Protein AF-A0A662EXN0-F1 (afdb_monomer_lite)

Radius of gyration: 23.27 Å; chains: 1; bounding box: 49×31×94 Å

Sequence (225 aa):
QGTVEVNYQILGDGMPKPLERHDLFLSTQDVAIYPPWQLANIVDFLNYNDFQDPQITRIAASMQVTKALKAIHINHLELDSDSYSPGDTIHYTVELQTYQGETKTVNGEIEIPDDLDAYSVDYITVRAYGGPRELESGENPREFRSLEELIDAVEDLPSYDTLTVELFAPDPYSPYLDALQGIDKVRQNFTGYFLYDSREVQAYLYPAEERSEEEETTEVPGKGK

Structure (mmCIF, N/CA/C/O backbone):
data_AF-A0A662EXN0-F1
#
_entry.id   AF-A0A662EXN0-F1
#
loop_
_atom_site.group_PDB
_atom_site.id
_atom_site.type_symbol
_atom_site.label_atom_id
_atom_site.label_alt_id
_atom_site.label_comp_id
_atom_site.label_asym_id
_atom_site.label_entity_id
_atom_site.label_seq_id
_atom_site.pdbx_PDB_ins_code
_atom_site.Cartn_x
_atom_site.Cartn_y
_atom_site.Cartn_z
_atom_site.occupancy
_atom_site.B_iso_or_equiv
_atom_site.auth_seq_id
_atom_site.auth_comp_id
_atom_site.auth_asym_id
_atom_site.auth_atom_id
_atom_site.pdbx_PDB_model_num
ATOM 1 N N . GLN A 1 1 ? -20.369 -13.873 6.533 1.00 88.19 1 GLN A N 1
ATOM 2 C CA . GLN A 1 1 ? -19.753 -13.500 5.248 1.00 88.19 1 GLN A CA 1
ATOM 3 C C . GLN A 1 1 ? -20.137 -12.071 4.916 1.00 88.19 1 GLN A C 1
ATOM 5 O O . GLN A 1 1 ? -21.210 -11.643 5.345 1.00 88.19 1 GLN A O 1
ATOM 10 N N . GLY A 1 2 ? -19.320 -11.373 4.138 1.00 93.50 2 GLY A N 1
ATOM 11 C CA . GLY A 1 2 ? -19.620 -10.028 3.661 1.00 93.50 2 GLY A CA 1
ATOM 12 C C . GLY A 1 2 ? -18.391 -9.133 3.609 1.00 93.50 2 GLY A C 1
ATOM 13 O O . GLY A 1 2 ? -17.265 -9.609 3.762 1.00 93.50 2 GLY A O 1
ATOM 14 N N . THR A 1 3 ? -18.651 -7.842 3.440 1.00 95.19 3 THR A N 1
ATOM 15 C CA . THR A 1 3 ? -17.657 -6.768 3.466 1.00 95.19 3 THR A CA 1
ATOM 16 C C . THR A 1 3 ? -17.929 -5.855 4.662 1.00 95.19 3 THR A C 1
ATOM 18 O O . THR A 1 3 ? -19.096 -5.554 4.954 1.00 95.19 3 THR A O 1
ATOM 21 N N . VAL A 1 4 ? -16.872 -5.412 5.345 1.00 96.00 4 VAL A N 1
ATOM 22 C CA . VAL A 1 4 ? -16.946 -4.406 6.414 1.00 96.00 4 VAL A CA 1
ATOM 23 C C . VAL A 1 4 ? -16.042 -3.247 6.077 1.00 96.00 4 VAL A C 1
ATOM 25 O O . VAL A 1 4 ? -14.857 -3.444 5.849 1.00 96.00 4 VAL A O 1
ATOM 28 N N . GLU A 1 5 ? -16.618 -2.058 6.097 1.00 95.75 5 GLU A N 1
ATOM 29 C CA . GLU A 1 5 ? -15.892 -0.797 6.063 1.00 95.75 5 GLU A CA 1
ATOM 30 C C . GLU A 1 5 ? -15.838 -0.244 7.484 1.00 95.75 5 GLU A C 1
ATOM 32 O O . GLU A 1 5 ? -16.846 -0.269 8.200 1.00 95.75 5 GLU A O 1
ATOM 37 N N . VAL A 1 6 ? -14.674 0.220 7.919 1.00 96.75 6 VAL A N 1
ATOM 38 C CA . VAL A 1 6 ? -14.483 0.747 9.266 1.00 96.75 6 VAL A CA 1
ATOM 39 C C . VAL A 1 6 ? -13.630 2.001 9.252 1.00 96.75 6 VAL A C 1
ATOM 41 O O . VAL A 1 6 ? -12.670 2.115 8.502 1.00 96.75 6 VAL A O 1
ATOM 44 N N . ASN A 1 7 ? -13.992 2.943 10.114 1.00 97.62 7 ASN A N 1
ATOM 45 C CA . ASN A 1 7 ? -13.179 4.108 10.425 1.00 97.62 7 ASN A CA 1
ATOM 46 C C . ASN A 1 7 ? -12.878 4.091 11.924 1.00 97.62 7 ASN A C 1
ATOM 48 O O . ASN A 1 7 ? -13.811 4.058 12.737 1.00 97.62 7 ASN A O 1
ATOM 52 N N . TYR A 1 8 ? -11.599 4.107 12.279 1.00 98.19 8 TYR A N 1
ATOM 53 C CA . TYR A 1 8 ? -11.105 4.207 13.645 1.00 98.19 8 TYR A CA 1
ATOM 54 C C . TYR A 1 8 ? -10.639 5.625 13.939 1.00 98.19 8 TYR A C 1
ATOM 56 O O . TYR A 1 8 ? -10.051 6.284 13.086 1.00 98.19 8 TYR A O 1
ATOM 64 N N . GLN A 1 9 ? -10.855 6.054 15.177 1.00 98.50 9 GLN A N 1
ATOM 65 C CA . GLN A 1 9 ? -10.238 7.242 15.743 1.00 98.50 9 GLN A CA 1
ATOM 66 C C . GLN A 1 9 ? -9.784 6.929 17.169 1.00 98.50 9 GLN A C 1
ATOM 68 O O . GLN A 1 9 ? -10.595 6.516 18.007 1.00 98.50 9 GLN A O 1
ATOM 73 N N . ILE A 1 10 ? -8.502 7.141 17.450 1.00 98.62 10 ILE A N 1
ATOM 74 C CA . ILE A 1 10 ? -7.905 6.982 18.778 1.00 98.62 10 ILE A CA 1
ATOM 75 C C . ILE A 1 10 ? -7.348 8.335 19.216 1.00 98.62 10 ILE A C 1
ATOM 77 O O . ILE A 1 10 ? -6.603 8.988 18.489 1.00 98.62 10 ILE A O 1
ATOM 81 N N . LEU A 1 11 ? -7.745 8.757 20.411 1.00 98.50 11 LEU A N 1
ATOM 82 C CA . LEU A 1 11 ? -7.351 10.007 21.044 1.00 98.50 11 LEU A CA 1
ATOM 83 C C . LEU A 1 11 ? -6.662 9.687 22.367 1.00 98.50 11 LEU A C 1
ATOM 85 O O . LEU A 1 11 ? -7.136 8.835 23.126 1.00 98.50 11 LEU A O 1
ATOM 89 N N . GLY A 1 12 ? -5.599 10.417 22.671 1.00 98.25 12 GLY A N 1
ATOM 90 C CA . GLY A 1 12 ? -4.897 10.334 23.941 1.00 98.25 12 GLY A CA 1
ATOM 91 C C . GLY A 1 12 ? -4.223 11.654 24.276 1.00 98.25 12 GLY A C 1
ATOM 92 O O . GLY A 1 12 ? -3.770 12.361 23.378 1.00 98.25 12 GLY A O 1
ATOM 93 N N . ASP A 1 13 ? -4.180 11.994 25.561 1.00 98.00 13 ASP A N 1
ATOM 94 C CA . ASP A 1 13 ? -3.624 13.273 26.028 1.00 98.00 13 ASP A CA 1
ATOM 95 C C . ASP A 1 13 ? -2.092 13.326 25.863 1.00 98.00 13 ASP A C 1
ATOM 97 O O . ASP A 1 13 ? -1.512 14.408 25.783 1.00 98.00 13 ASP A O 1
ATOM 101 N N . GLY A 1 14 ? -1.446 12.157 25.777 1.00 97.25 14 GLY A N 1
ATOM 102 C CA . GLY A 1 14 ? -0.021 11.989 25.496 1.00 97.25 14 GLY A CA 1
ATOM 103 C C . GLY A 1 14 ? 0.290 11.733 24.018 1.00 97.25 14 GLY A C 1
ATOM 104 O O . GLY A 1 14 ? 1.449 11.525 23.663 1.00 97.25 14 GLY A O 1
ATOM 105 N N . MET A 1 15 ? -0.717 11.733 23.136 1.00 97.94 15 MET A N 1
ATOM 106 C CA . MET A 1 15 ? -0.510 11.578 21.695 1.00 97.94 15 MET A CA 1
ATOM 107 C C . MET A 1 15 ? -0.252 12.943 21.034 1.00 97.94 15 MET A C 1
ATOM 109 O O . MET A 1 15 ? -0.929 13.921 21.353 1.00 97.94 15 MET A O 1
ATOM 113 N N . PRO A 1 16 ? 0.685 13.029 20.073 1.00 97.62 16 PRO A N 1
ATOM 114 C CA . PRO A 1 16 ? 0.987 14.281 19.372 1.00 97.62 16 PRO A CA 1
ATOM 115 C C . PRO A 1 16 ? -0.155 14.711 18.437 1.00 97.62 16 PRO A C 1
ATOM 117 O O . PRO A 1 16 ? -0.345 15.898 18.180 1.00 97.62 16 PRO A O 1
ATOM 120 N N . LYS A 1 17 ? -0.937 13.739 17.960 1.00 98.19 17 LYS A N 1
ATOM 121 C CA . LYS A 1 17 ? -2.143 13.911 17.154 1.00 98.19 17 LYS A CA 1
ATOM 122 C C . LYS A 1 17 ? -3.084 12.712 17.349 1.00 98.19 17 LYS A C 1
ATOM 124 O O . LYS A 1 17 ? -2.630 11.675 17.838 1.00 98.19 17 LYS A O 1
ATOM 129 N N . PRO A 1 18 ? -4.375 12.822 16.984 1.00 97.88 18 PRO A N 1
ATOM 130 C CA . PRO A 1 18 ? -5.247 11.656 16.866 1.00 97.88 18 PRO A CA 1
ATOM 131 C C . PRO A 1 18 ? -4.667 10.638 15.879 1.00 97.88 18 PRO A C 1
ATOM 133 O O . PRO A 1 18 ? -4.050 11.048 14.900 1.00 97.88 18 PRO A O 1
ATOM 136 N N . LEU A 1 19 ? -4.906 9.346 16.119 1.00 98.50 19 LEU A N 1
ATOM 137 C CA . LEU A 1 19 ? -4.738 8.319 15.089 1.00 98.50 19 LEU A CA 1
ATOM 138 C C . LEU A 1 19 ? -6.079 8.108 14.392 1.00 98.50 19 LEU A C 1
ATOM 140 O O . LEU A 1 19 ? -7.059 7.747 15.052 1.00 98.50 19 LEU A O 1
ATOM 144 N N . GLU A 1 20 ? -6.119 8.291 13.079 1.00 98.19 20 GLU A N 1
ATOM 145 C CA . GLU A 1 20 ? -7.291 8.081 12.233 1.00 98.19 20 GLU A CA 1
ATOM 146 C C . GLU A 1 20 ? -6.989 7.073 11.129 1.00 98.19 20 GLU A C 1
ATOM 148 O O . GLU A 1 20 ? -6.078 7.254 10.330 1.00 98.19 20 GLU A O 1
ATOM 153 N N . ARG A 1 21 ? -7.771 5.993 11.061 1.00 96.75 21 ARG A N 1
ATOM 154 C CA . ARG A 1 21 ? -7.529 4.931 10.081 1.00 96.75 21 ARG A CA 1
ATOM 155 C C . ARG A 1 21 ? -8.818 4.419 9.466 1.00 96.75 21 ARG A C 1
ATOM 157 O O . ARG A 1 21 ? -9.772 4.106 10.177 1.00 96.75 21 ARG A O 1
ATOM 164 N N . HIS A 1 22 ? -8.813 4.310 8.145 1.00 96.38 22 HIS A N 1
ATOM 165 C CA . HIS A 1 22 ? -9.861 3.674 7.365 1.00 96.38 22 HIS A CA 1
ATOM 166 C C . HIS A 1 22 ? -9.429 2.265 6.970 1.00 96.38 22 HIS A C 1
ATOM 168 O O . HIS A 1 22 ? -8.301 2.089 6.515 1.00 96.38 22 HIS A O 1
ATOM 174 N N . ASP A 1 23 ? -10.324 1.285 7.100 1.00 96.75 23 ASP A N 1
ATOM 175 C CA . ASP A 1 23 ? -10.076 -0.046 6.568 1.00 96.75 23 ASP A CA 1
ATOM 176 C C . ASP A 1 23 ? -11.281 -0.745 5.951 1.00 96.75 23 ASP A C 1
ATOM 178 O O . ASP A 1 23 ? -12.431 -0.562 6.362 1.00 96.75 23 ASP A O 1
ATOM 182 N N . LEU A 1 24 ? -10.975 -1.635 5.006 1.00 95.69 24 LEU A N 1
ATOM 183 C CA . LEU A 1 24 ? -11.929 -2.531 4.378 1.00 95.69 24 LEU A CA 1
ATOM 184 C C . LEU A 1 24 ? -11.552 -4.003 4.593 1.00 95.69 24 LEU A C 1
ATOM 186 O O . LEU A 1 24 ? -10.424 -4.429 4.358 1.00 95.69 24 LEU A O 1
ATOM 190 N N . PHE A 1 25 ? -12.539 -4.807 4.980 1.00 95.50 25 PHE A N 1
ATOM 191 C CA . PHE A 1 25 ? -12.399 -6.239 5.231 1.00 95.50 25 PHE A CA 1
ATOM 192 C C . PHE A 1 25 ? -13.369 -7.054 4.387 1.00 95.50 25 PHE A C 1
ATOM 194 O O . PHE A 1 25 ? -14.514 -6.649 4.177 1.00 95.50 25 PHE A O 1
ATOM 201 N N . LEU A 1 26 ? -12.948 -8.255 3.993 1.00 94.38 26 LEU A N 1
ATOM 202 C CA . LEU A 1 26 ? -13.760 -9.234 3.277 1.00 94.38 26 LEU A CA 1
ATOM 203 C C . LEU A 1 26 ? -13.677 -10.594 3.975 1.00 94.38 26 LEU A C 1
ATOM 205 O O . LEU A 1 26 ? -12.608 -11.028 4.390 1.00 94.38 26 LEU A O 1
ATOM 209 N N . SER A 1 27 ? -14.804 -11.298 4.086 1.00 90.75 27 SER A N 1
ATOM 210 C CA . SER A 1 27 ? -14.817 -12.679 4.582 1.00 90.75 27 SER A CA 1
ATOM 211 C C . SER A 1 27 ? -15.907 -13.515 3.943 1.00 90.75 27 SER A C 1
ATOM 213 O O . SER A 1 27 ? -17.059 -13.084 3.826 1.00 90.75 27 SER A O 1
ATOM 215 N N . THR A 1 28 ? -15.587 -14.771 3.651 1.00 86.44 28 THR A N 1
ATOM 216 C CA . THR A 1 28 ? -16.564 -15.796 3.264 1.00 86.44 28 THR A CA 1
ATOM 217 C C . THR A 1 28 ? -17.194 -16.503 4.470 1.00 86.44 28 THR A C 1
ATOM 219 O O . THR A 1 28 ? -18.195 -17.191 4.302 1.00 86.44 28 THR A O 1
ATOM 222 N N . GLN A 1 29 ? -16.684 -16.296 5.692 1.00 85.50 29 GLN A N 1
ATOM 223 C CA . GLN A 1 29 ? -17.173 -16.950 6.916 1.00 85.50 29 GLN A CA 1
ATOM 224 C C . GLN A 1 29 ? -17.845 -15.951 7.857 1.00 85.50 29 GLN A C 1
ATOM 226 O O . GLN A 1 29 ? -19.067 -15.800 7.829 1.00 85.50 29 GLN A O 1
ATOM 231 N N . ASP A 1 30 ? -17.057 -15.202 8.622 1.00 86.31 30 ASP A N 1
ATOM 232 C CA . ASP A 1 30 ? -17.496 -14.073 9.434 1.00 86.31 30 ASP A CA 1
ATOM 233 C C . ASP A 1 30 ? -16.512 -12.918 9.249 1.00 86.31 30 ASP A C 1
ATOM 235 O O . ASP A 1 30 ? -15.304 -13.095 9.367 1.00 86.31 30 ASP A O 1
ATOM 239 N N . VAL A 1 31 ? -17.037 -11.755 8.873 1.00 88.56 31 VAL A N 1
ATOM 240 C CA . VAL A 1 31 ? -16.243 -10.549 8.610 1.00 88.56 31 VAL A CA 1
ATOM 241 C C . VAL A 1 31 ? -16.225 -9.623 9.829 1.00 88.56 31 VAL A C 1
ATOM 243 O O . VAL A 1 31 ? -15.329 -8.798 9.963 1.00 88.56 31 VAL A O 1
ATOM 246 N N . ALA A 1 32 ? -17.178 -9.780 10.756 1.00 87.12 32 ALA A N 1
ATOM 247 C CA . ALA A 1 32 ? -17.336 -8.890 11.904 1.00 87.12 32 ALA A CA 1
ATOM 248 C C . ALA A 1 32 ? -16.214 -9.038 12.946 1.00 87.12 32 ALA A C 1
ATOM 250 O O . ALA A 1 32 ? -16.059 -8.167 13.798 1.00 87.12 32 ALA A O 1
ATOM 251 N N . ILE A 1 33 ? -15.429 -10.119 12.874 1.00 87.81 33 ILE A N 1
ATOM 252 C CA . ILE A 1 33 ? -14.322 -10.390 13.799 1.00 87.81 33 ILE A CA 1
ATOM 253 C C . ILE A 1 33 ? -13.065 -9.564 13.502 1.00 87.81 33 ILE A C 1
ATOM 255 O O . ILE A 1 33 ? -12.288 -9.303 14.417 1.00 87.81 33 ILE A O 1
ATOM 259 N N . TYR A 1 34 ? -12.853 -9.155 12.246 1.00 92.75 34 TYR A N 1
ATOM 260 C CA . TYR A 1 34 ? -11.586 -8.545 11.839 1.00 92.75 34 TYR A CA 1
ATOM 261 C C . TYR A 1 34 ? -11.405 -7.112 12.346 1.00 92.75 34 TYR A C 1
ATOM 263 O O . TYR A 1 34 ? -10.342 -6.838 12.906 1.00 92.75 34 TYR A O 1
ATOM 271 N N . PRO A 1 35 ? -12.408 -6.212 12.249 1.00 95.31 35 PRO A N 1
ATOM 272 C CA . PRO A 1 35 ? -12.212 -4.838 12.697 1.00 95.31 35 PRO A CA 1
ATOM 273 C C . PRO A 1 35 ? -11.883 -4.707 14.198 1.00 95.31 35 PRO A C 1
ATOM 275 O O . PRO A 1 35 ? -10.915 -4.029 14.543 1.00 95.31 35 PRO A O 1
ATOM 278 N N . PRO A 1 36 ? -12.599 -5.379 15.130 1.00 94.94 36 PRO A N 1
ATOM 279 C CA . PRO A 1 36 ? -12.233 -5.329 16.546 1.00 94.94 36 PRO A CA 1
ATOM 280 C C . PRO A 1 36 ? -10.828 -5.872 16.832 1.00 94.94 36 PRO A C 1
ATOM 282 O O . PRO A 1 36 ? -10.150 -5.358 17.717 1.00 94.94 36 PRO A O 1
ATOM 285 N N . TRP A 1 37 ? -10.383 -6.893 16.090 1.00 95.31 37 TRP A N 1
ATOM 286 C CA . TRP A 1 37 ? -9.043 -7.454 16.258 1.00 95.31 37 TRP A CA 1
ATOM 287 C C . TRP A 1 37 ? -7.967 -6.473 15.788 1.00 95.31 37 TRP A C 1
ATOM 289 O O . TRP A 1 37 ? -7.030 -6.193 16.530 1.00 95.31 37 TRP A O 1
ATOM 299 N N . GLN A 1 38 ? -8.114 -5.881 14.603 1.00 95.88 38 GLN A N 1
ATOM 300 C CA . GLN A 1 38 ? -7.159 -4.876 14.139 1.00 95.88 38 GLN A CA 1
ATOM 301 C C . GLN A 1 38 ? -7.085 -3.684 15.102 1.00 95.88 38 GLN A C 1
ATOM 303 O O . GLN A 1 38 ? -5.987 -3.243 15.433 1.00 95.88 38 GLN A O 1
ATOM 308 N N . LEU A 1 39 ? -8.228 -3.208 15.607 1.00 96.94 39 LEU A N 1
ATOM 309 C CA . LEU A 1 39 ? -8.256 -2.145 16.609 1.00 96.94 39 LEU A CA 1
ATOM 310 C C . LEU A 1 39 ? -7.468 -2.522 17.871 1.00 96.94 39 LEU A C 1
ATOM 312 O O . LEU A 1 39 ? -6.701 -1.701 18.365 1.00 96.94 39 LEU A O 1
ATOM 316 N N . ALA A 1 40 ? -7.625 -3.752 18.373 1.00 96.50 40 ALA A N 1
ATOM 317 C CA . ALA A 1 40 ? -6.848 -4.239 19.512 1.00 96.50 40 ALA A CA 1
ATOM 318 C C . ALA A 1 40 ? -5.340 -4.232 19.212 1.00 96.50 40 ALA A C 1
ATOM 320 O O . ALA A 1 40 ? -4.573 -3.712 20.013 1.00 96.50 40 ALA A O 1
ATOM 321 N N . ASN A 1 41 ? -4.929 -4.696 18.027 1.00 96.12 41 ASN A N 1
ATOM 322 C CA . ASN A 1 41 ? -3.521 -4.683 17.620 1.00 96.12 41 ASN A CA 1
ATOM 323 C C . ASN A 1 41 ? -2.952 -3.256 17.538 1.00 96.12 41 ASN A C 1
ATOM 325 O O . ASN A 1 41 ? -1.829 -3.027 17.977 1.00 96.12 41 ASN A O 1
ATOM 329 N N . ILE A 1 42 ? -3.714 -2.292 17.004 1.00 96.69 42 ILE A N 1
ATOM 330 C CA . ILE A 1 42 ? -3.290 -0.883 16.939 1.00 96.69 42 ILE A CA 1
ATOM 331 C C . ILE A 1 42 ? -3.134 -0.314 18.353 1.00 96.69 42 ILE A C 1
ATOM 333 O O . ILE A 1 42 ? -2.129 0.323 18.651 1.00 96.69 42 ILE A O 1
ATOM 337 N N . VAL A 1 43 ? -4.103 -0.558 19.239 1.00 97.25 43 VAL A N 1
ATOM 338 C CA . VAL A 1 43 ? -4.052 -0.089 20.632 1.00 97.25 43 VAL A CA 1
ATOM 339 C C . VAL A 1 43 ? -2.872 -0.703 21.384 1.00 97.25 43 VAL A C 1
ATOM 341 O O . VAL A 1 43 ? -2.176 0.016 22.099 1.00 97.25 43 VAL A O 1
ATOM 344 N N . ASP A 1 44 ? -2.619 -1.999 21.210 1.00 96.56 44 ASP A N 1
ATOM 345 C CA . ASP A 1 44 ? -1.461 -2.668 21.802 1.00 96.56 44 ASP A CA 1
ATOM 346 C C . ASP A 1 44 ? -0.161 -2.051 21.275 1.00 96.56 44 ASP A C 1
ATOM 348 O O . ASP A 1 44 ? 0.697 -1.660 22.063 1.00 96.56 44 ASP A O 1
ATOM 352 N N . PHE A 1 45 ? -0.039 -1.864 19.960 1.00 94.12 45 PHE A N 1
ATOM 353 C CA . PHE A 1 45 ? 1.141 -1.253 19.347 1.00 94.12 45 PHE A CA 1
ATOM 354 C C . PHE A 1 45 ? 1.404 0.173 19.856 1.00 94.12 45 PHE A C 1
ATOM 356 O O . PHE A 1 45 ? 2.546 0.516 20.154 1.00 94.12 45 PHE A O 1
ATOM 363 N N . LEU A 1 46 ? 0.355 0.983 20.041 1.00 96.88 46 LEU A N 1
A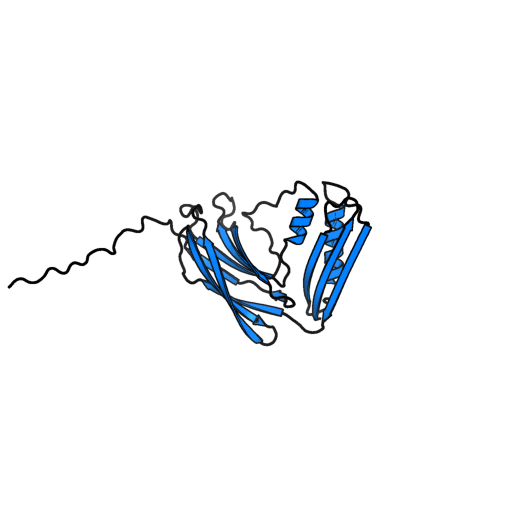TOM 364 C CA . LEU A 1 46 ? 0.477 2.305 20.658 1.00 96.88 46 LEU A CA 1
ATOM 365 C C . LEU A 1 46 ? 0.887 2.219 22.132 1.00 96.88 46 LEU A C 1
ATOM 367 O O . LEU A 1 46 ? 1.726 2.996 22.563 1.00 96.88 46 LEU A O 1
ATOM 371 N N . ASN A 1 47 ? 0.327 1.310 22.931 1.00 96.06 47 ASN A N 1
ATOM 372 C CA . ASN A 1 47 ? 0.657 1.220 24.361 1.00 96.06 47 ASN A CA 1
ATOM 373 C C . ASN A 1 47 ? 2.067 0.676 24.625 1.00 96.06 47 ASN A C 1
ATOM 375 O O . ASN A 1 47 ? 2.664 1.006 25.648 1.00 96.06 47 ASN A O 1
ATOM 379 N N . TYR A 1 48 ? 2.593 -0.148 23.720 1.00 95.12 48 TYR A N 1
ATOM 380 C CA . TYR A 1 48 ? 3.927 -0.741 23.817 1.00 95.12 48 TYR A CA 1
ATOM 381 C C . TYR A 1 48 ? 4.994 0.020 23.014 1.00 95.12 48 TYR A C 1
ATOM 383 O O . TYR A 1 48 ? 6.054 -0.534 22.737 1.00 95.12 48 TYR A O 1
ATOM 391 N N . ASN A 1 49 ? 4.735 1.277 22.640 1.00 95.62 49 ASN A N 1
ATOM 392 C CA . ASN A 1 49 ? 5.735 2.119 21.983 1.00 95.62 49 ASN A CA 1
ATOM 393 C C . ASN A 1 49 ? 6.852 2.557 22.956 1.00 95.62 49 ASN A C 1
ATOM 395 O O . ASN A 1 49 ? 6.611 2.748 24.147 1.00 95.62 49 ASN A O 1
ATOM 399 N N . ASP A 1 50 ? 8.056 2.796 22.430 1.00 95.38 50 ASP A N 1
ATOM 400 C CA . ASP A 1 50 ? 9.239 3.174 23.223 1.00 95.38 50 ASP A CA 1
ATOM 401 C C . ASP A 1 50 ? 9.407 4.697 23.432 1.00 95.38 50 ASP A C 1
ATOM 403 O O . ASP A 1 50 ? 10.368 5.136 24.067 1.00 95.38 50 ASP A O 1
ATOM 407 N N . PHE A 1 51 ? 8.510 5.529 22.890 1.00 97.00 51 PHE A N 1
ATOM 408 C CA . PHE A 1 51 ? 8.689 6.985 22.831 1.00 97.00 51 PHE A CA 1
ATOM 409 C C . PHE A 1 51 ? 8.016 7.717 23.990 1.00 97.00 51 PHE A C 1
ATOM 411 O O . PHE A 1 51 ? 8.677 8.417 24.758 1.00 97.00 51 PHE A O 1
ATOM 418 N N . GLN A 1 52 ? 6.693 7.603 24.100 1.00 95.94 52 GLN A N 1
ATOM 419 C CA . GLN A 1 52 ? 5.909 8.277 25.135 1.00 95.94 52 GLN A CA 1
ATOM 420 C C . GLN A 1 52 ? 4.614 7.523 25.426 1.00 95.94 52 GLN A C 1
ATOM 422 O O . GLN A 1 52 ? 4.032 6.912 24.534 1.00 95.94 52 GLN A O 1
ATOM 427 N N . ASP A 1 53 ? 4.138 7.604 26.668 1.00 97.62 53 ASP A N 1
ATOM 428 C CA . ASP A 1 53 ? 2.830 7.061 27.041 1.00 97.62 53 ASP A CA 1
ATOM 429 C C . ASP A 1 53 ? 1.728 7.801 26.256 1.00 97.62 53 ASP A C 1
ATOM 431 O O . ASP A 1 53 ? 1.596 9.017 26.420 1.00 97.62 53 ASP A O 1
ATOM 435 N N . PRO A 1 54 ? 0.937 7.114 25.407 1.00 97.69 54 PRO A N 1
ATOM 436 C CA . PRO A 1 54 ? -0.104 7.765 24.617 1.00 97.69 54 PRO A CA 1
ATOM 437 C C . PRO A 1 54 ? -1.238 8.331 25.485 1.00 97.69 54 PRO A C 1
ATOM 439 O O . PRO A 1 54 ? -1.968 9.208 25.024 1.00 97.69 54 PRO A O 1
ATOM 442 N N . GLN A 1 55 ? -1.413 7.851 26.724 1.00 97.88 55 GLN A N 1
ATOM 443 C CA . GLN A 1 55 ? -2.503 8.248 27.624 1.00 97.88 55 GLN A CA 1
ATOM 444 C C . GLN A 1 55 ? -3.867 8.235 26.916 1.00 97.88 55 GLN A C 1
ATOM 446 O O . GLN A 1 55 ? -4.574 9.242 26.883 1.00 97.88 55 GLN A O 1
ATOM 451 N N . ILE A 1 56 ? -4.216 7.100 26.297 1.00 98.06 56 ILE A N 1
ATOM 452 C CA . ILE A 1 56 ? -5.437 6.955 25.491 1.00 98.06 56 ILE A CA 1
ATOM 453 C C . ILE A 1 56 ? -6.671 7.305 26.336 1.00 98.06 56 ILE A C 1
ATOM 455 O O . ILE A 1 56 ? -6.975 6.646 27.331 1.00 98.06 56 ILE A O 1
ATOM 459 N N . THR A 1 57 ? -7.415 8.326 25.910 1.00 98.19 57 THR A N 1
ATOM 460 C CA . THR A 1 57 ? -8.617 8.832 26.589 1.00 98.19 57 THR A CA 1
ATOM 461 C C . THR A 1 57 ? -9.904 8.432 25.880 1.00 98.19 57 THR A C 1
ATOM 463 O O . THR A 1 57 ? -10.958 8.331 26.517 1.00 98.19 57 THR A O 1
ATOM 466 N N . ARG A 1 58 ? -9.852 8.184 24.565 1.00 98.12 58 ARG A N 1
ATOM 467 C CA . ARG A 1 58 ? -11.021 7.781 23.780 1.00 98.12 58 ARG A CA 1
ATOM 468 C C . ARG A 1 58 ? -10.635 6.937 22.572 1.00 98.12 58 ARG A C 1
ATOM 470 O O . ARG A 1 58 ? -9.732 7.274 21.820 1.00 98.12 58 ARG A O 1
ATOM 477 N N . ILE A 1 59 ? -11.429 5.895 22.343 1.00 98.00 59 ILE A N 1
ATOM 478 C CA . ILE A 1 59 ? -11.406 5.078 21.132 1.00 98.00 59 ILE A CA 1
ATOM 479 C C . ILE A 1 59 ? -12.809 5.114 20.528 1.00 98.00 59 ILE A C 1
ATOM 481 O O . ILE A 1 59 ? -13.799 4.886 21.227 1.00 98.00 59 ILE A O 1
ATOM 485 N N . ALA A 1 60 ? -12.904 5.414 19.238 1.00 97.69 60 ALA A N 1
ATOM 486 C CA . ALA A 1 60 ? -14.137 5.355 18.471 1.00 97.69 60 ALA A CA 1
ATOM 487 C C . ALA A 1 60 ? -13.928 4.495 17.222 1.00 97.69 60 ALA A C 1
ATOM 489 O O . ALA A 1 60 ? -12.908 4.605 16.548 1.00 97.69 60 ALA A O 1
ATOM 490 N N . ALA A 1 61 ? -14.914 3.659 16.909 1.00 96.56 61 ALA A N 1
ATOM 491 C CA . ALA A 1 61 ? -14.954 2.887 15.676 1.00 96.56 61 ALA A CA 1
ATOM 492 C C . ALA A 1 61 ? -16.355 2.990 15.070 1.00 96.56 61 ALA A C 1
ATOM 494 O O . ALA A 1 61 ? -17.352 2.752 15.756 1.00 96.56 61 ALA A O 1
ATOM 495 N N . SER A 1 62 ? -16.431 3.349 13.793 1.00 96.50 62 SER A N 1
ATOM 496 C CA . SER A 1 62 ? -17.669 3.348 13.014 1.00 96.50 62 SER A CA 1
ATOM 497 C C . SER A 1 62 ? -17.578 2.254 11.966 1.00 96.50 62 SER A C 1
ATOM 499 O O . SER A 1 62 ? -16.696 2.311 11.116 1.00 96.50 62 SER A O 1
ATOM 501 N N . MET A 1 63 ? -18.458 1.256 12.044 1.00 94.12 63 MET A N 1
ATOM 502 C CA . MET A 1 63 ? -18.427 0.074 11.180 1.00 94.12 63 MET A CA 1
ATOM 503 C C . MET A 1 63 ? -19.694 -0.008 10.334 1.00 94.12 63 MET A C 1
ATOM 505 O O . MET A 1 63 ? -20.809 0.036 10.861 1.00 94.12 63 MET A O 1
ATOM 509 N N . GLN A 1 64 ? -19.527 -0.214 9.032 1.00 94.38 64 GLN A N 1
ATOM 510 C CA . GLN A 1 64 ? -20.603 -0.540 8.111 1.00 94.38 64 GLN A CA 1
ATOM 511 C C . GLN A 1 64 ? -20.438 -1.975 7.615 1.00 94.38 64 GLN A C 1
ATOM 513 O O . GLN A 1 64 ? -19.576 -2.281 6.796 1.00 94.38 64 GLN A O 1
ATOM 518 N N . VAL A 1 65 ? -21.304 -2.864 8.100 1.00 92.69 65 VAL A N 1
ATOM 519 C CA . VAL A 1 65 ? -21.298 -4.284 7.730 1.00 92.69 65 VAL A CA 1
ATOM 520 C C . VAL A 1 65 ? -22.342 -4.541 6.650 1.00 92.69 65 VAL A C 1
ATOM 522 O O . VAL A 1 65 ? -23.524 -4.237 6.829 1.00 92.69 65 VAL A O 1
ATOM 525 N N . THR A 1 66 ? -21.937 -5.158 5.542 1.00 92.19 66 THR A N 1
ATOM 526 C CA . THR A 1 66 ? -22.852 -5.558 4.467 1.00 92.19 66 THR A CA 1
ATOM 527 C C . THR A 1 66 ? -22.685 -7.036 4.133 1.00 92.19 66 THR A C 1
ATOM 529 O O . THR A 1 66 ? -21.580 -7.565 4.142 1.00 92.19 66 THR A O 1
ATOM 532 N N . LYS A 1 67 ? -23.787 -7.731 3.815 1.00 91.50 67 LYS A N 1
ATOM 533 C CA . LYS A 1 67 ? -23.735 -9.144 3.383 1.00 91.50 67 LYS A CA 1
ATOM 534 C C . LYS A 1 67 ? -23.177 -9.326 1.967 1.00 91.50 67 LYS A C 1
ATOM 536 O O . LYS A 1 67 ? -22.825 -10.445 1.603 1.00 91.50 67 LYS A O 1
ATOM 541 N N . ALA A 1 68 ? -23.171 -8.262 1.164 1.00 91.25 68 ALA A N 1
ATOM 542 C CA . ALA A 1 68 ? -22.650 -8.291 -0.194 1.00 91.25 68 ALA A CA 1
ATOM 543 C C . ALA A 1 68 ? -21.128 -8.477 -0.165 1.00 91.25 68 ALA A C 1
ATOM 545 O O . ALA A 1 68 ? -20.453 -7.858 0.652 1.00 91.25 68 ALA A O 1
ATOM 546 N N . LEU A 1 69 ? -20.606 -9.316 -1.062 1.00 92.00 69 LEU A N 1
ATOM 547 C CA . LEU A 1 69 ? -19.171 -9.428 -1.308 1.00 92.00 69 LEU A CA 1
ATOM 548 C C . LEU A 1 69 ? -18.788 -8.339 -2.310 1.00 92.00 69 LEU A C 1
ATOM 550 O O . LEU A 1 69 ? -18.937 -8.510 -3.523 1.00 92.00 69 LEU A O 1
ATOM 554 N N . LYS A 1 70 ? -18.371 -7.189 -1.784 1.00 94.69 70 LYS A N 1
ATOM 555 C CA . LYS A 1 70 ? -17.804 -6.104 -2.581 1.00 94.69 70 LYS A CA 1
ATOM 556 C C . LYS A 1 70 ? -16.306 -6.340 -2.680 1.00 94.69 70 LYS A C 1
ATOM 558 O O . LYS A 1 70 ? -15.554 -5.961 -1.785 1.00 94.69 70 LYS A O 1
ATOM 563 N N . ALA A 1 71 ? -15.900 -7.037 -3.731 1.00 95.19 71 ALA A N 1
ATOM 564 C CA . ALA A 1 71 ? -14.513 -7.401 -3.959 1.00 95.19 71 ALA A CA 1
ATOM 565 C C . ALA A 1 71 ? -14.148 -7.227 -5.432 1.00 95.19 71 ALA A C 1
ATOM 567 O O . ALA A 1 71 ? -15.010 -7.384 -6.302 1.00 95.19 71 ALA A O 1
ATOM 568 N N . ILE A 1 72 ? -12.885 -6.907 -5.684 1.00 97.38 72 ILE A N 1
ATOM 569 C CA . ILE A 1 72 ? -12.277 -6.786 -7.002 1.00 97.38 72 ILE A CA 1
ATOM 570 C C . ILE A 1 72 ? -11.056 -7.702 -7.037 1.00 97.38 72 ILE A C 1
ATOM 572 O O . ILE A 1 72 ? -10.170 -7.614 -6.195 1.00 97.38 72 ILE A O 1
ATOM 576 N N . HIS A 1 73 ? -11.022 -8.587 -8.019 1.00 97.69 73 HIS A N 1
ATOM 577 C CA . HIS A 1 73 ? -9.880 -9.419 -8.338 1.00 97.69 73 HIS A CA 1
ATOM 578 C C . HIS A 1 73 ? -8.930 -8.667 -9.268 1.00 97.69 73 HIS A C 1
ATOM 580 O O . HIS A 1 73 ? -9.383 -8.074 -10.253 1.00 97.69 73 HIS A O 1
ATOM 586 N N . ILE A 1 74 ? -7.630 -8.730 -8.991 1.00 98.38 74 ILE A N 1
ATOM 587 C CA . ILE A 1 74 ? -6.596 -8.275 -9.924 1.00 98.38 74 ILE A CA 1
ATOM 588 C C . ILE A 1 74 ? -6.342 -9.416 -10.920 1.00 98.38 74 ILE A C 1
ATOM 590 O O . ILE A 1 74 ? -5.712 -10.427 -10.609 1.00 98.38 74 ILE A O 1
ATOM 594 N N . ASN A 1 75 ? -6.893 -9.292 -12.127 1.00 97.62 75 ASN A N 1
ATOM 595 C CA . ASN A 1 75 ? -6.833 -10.339 -13.147 1.00 97.62 75 ASN A CA 1
ATOM 596 C C . ASN A 1 75 ? -5.474 -10.385 -13.832 1.00 97.62 75 ASN A C 1
ATOM 598 O O . ASN A 1 75 ? -4.895 -11.463 -13.972 1.00 97.62 75 ASN A O 1
ATOM 602 N N . HIS A 1 76 ? -4.996 -9.227 -14.275 1.00 98.25 76 HIS A N 1
ATOM 603 C CA . HIS A 1 76 ? -3.832 -9.117 -15.137 1.00 98.25 76 HIS A CA 1
ATOM 604 C C . HIS A 1 76 ? -3.093 -7.802 -14.888 1.00 98.25 76 HIS A C 1
ATOM 606 O O . HIS A 1 76 ? -3.704 -6.810 -14.489 1.00 98.25 76 HIS A O 1
ATOM 612 N N . LEU A 1 77 ? -1.788 -7.830 -15.126 1.00 98.75 77 LEU A N 1
ATOM 613 C CA . LEU A 1 77 ? -0.906 -6.676 -15.196 1.00 98.75 77 LEU A CA 1
ATOM 614 C C . LEU A 1 77 ? -0.103 -6.835 -16.487 1.00 98.75 77 LEU A C 1
ATOM 616 O O . LEU A 1 77 ? 0.454 -7.905 -16.723 1.00 98.75 77 LEU A O 1
ATOM 620 N N . GLU A 1 78 ? -0.061 -5.781 -17.286 1.00 98.62 78 GLU A N 1
ATOM 621 C CA . GLU A 1 78 ? 0.700 -5.684 -18.528 1.00 98.62 78 GLU A CA 1
ATOM 622 C C . GLU A 1 78 ? 1.525 -4.396 -18.504 1.00 98.62 78 GLU A C 1
ATOM 624 O O . GLU A 1 78 ? 1.073 -3.380 -17.968 1.00 98.62 78 GLU A O 1
ATOM 629 N N . LEU A 1 79 ? 2.726 -4.456 -19.074 1.00 98.69 79 LEU A N 1
ATOM 630 C CA . LEU A 1 79 ? 3.614 -3.315 -19.285 1.00 98.69 79 LEU A CA 1
ATOM 631 C C . LEU A 1 79 ? 3.693 -3.022 -20.786 1.00 98.69 79 LEU A C 1
ATOM 633 O O . LEU A 1 79 ? 3.498 -3.920 -21.605 1.00 98.69 79 LEU A O 1
ATOM 637 N N . ASP A 1 80 ? 3.978 -1.779 -21.154 1.00 98.50 80 ASP A N 1
ATOM 638 C CA . ASP A 1 80 ? 4.071 -1.349 -22.550 1.00 98.50 80 ASP A CA 1
ATOM 639 C C . ASP A 1 80 ? 5.338 -1.829 -23.276 1.00 98.50 80 ASP A C 1
ATOM 641 O O . ASP A 1 80 ? 5.367 -1.846 -24.509 1.00 98.50 80 ASP A O 1
ATOM 645 N N . SER A 1 81 ? 6.355 -2.258 -22.528 1.00 98.00 81 SER A N 1
ATOM 646 C CA . SER A 1 81 ? 7.605 -2.819 -23.034 1.00 98.00 81 SER A CA 1
ATOM 647 C C . SER A 1 81 ? 8.079 -3.985 -22.159 1.00 98.00 81 SER A C 1
ATOM 649 O O . SER A 1 81 ? 7.745 -4.094 -20.979 1.00 98.00 81 SER A O 1
ATOM 651 N N . ASP A 1 82 ? 8.877 -4.876 -22.743 1.00 97.25 82 ASP A N 1
ATOM 652 C CA . ASP A 1 82 ? 9.599 -5.938 -22.033 1.00 97.25 82 ASP A CA 1
ATOM 653 C C . ASP A 1 82 ? 10.999 -5.496 -21.573 1.00 97.25 82 ASP A C 1
ATOM 655 O O . ASP A 1 82 ? 11.716 -6.263 -20.924 1.00 97.25 82 ASP A O 1
ATOM 659 N N . SER A 1 83 ? 11.391 -4.263 -21.901 1.00 97.19 83 SER A N 1
ATOM 660 C CA . SER A 1 83 ? 12.683 -3.683 -21.555 1.00 97.19 83 SER A CA 1
ATOM 661 C C . SER A 1 83 ? 12.633 -2.166 -21.385 1.00 97.19 83 SER A C 1
ATOM 663 O O . SER A 1 83 ? 11.864 -1.484 -22.065 1.00 97.19 83 SER A O 1
ATOM 665 N N . TYR A 1 84 ? 13.473 -1.659 -20.483 1.00 97.31 84 TYR A N 1
ATOM 666 C CA . TYR A 1 84 ? 13.579 -0.243 -20.133 1.00 97.31 84 TYR A CA 1
ATOM 667 C C . TYR A 1 84 ? 15.024 0.136 -19.785 1.00 97.31 84 TYR A C 1
ATOM 669 O O . TYR A 1 84 ? 15.875 -0.727 -19.547 1.00 97.31 84 TYR A O 1
ATOM 677 N N . SER A 1 85 ? 15.280 1.434 -19.687 1.00 97.06 85 SER A N 1
ATOM 678 C CA . SER A 1 85 ? 16.487 2.034 -19.126 1.00 97.06 85 SER A CA 1
ATOM 679 C C . SER A 1 85 ? 16.154 2.968 -17.953 1.00 97.06 85 SER A C 1
ATOM 681 O O . SER A 1 85 ? 15.019 3.431 -17.836 1.00 97.06 85 SER A O 1
ATOM 683 N N . PRO A 1 86 ? 17.120 3.267 -17.063 1.00 96.88 86 PRO A N 1
ATOM 684 C CA . PRO A 1 86 ? 16.962 4.331 -16.070 1.00 96.88 86 PRO A CA 1
ATOM 685 C C . PRO A 1 86 ? 16.492 5.640 -16.721 1.00 96.88 86 PRO A C 1
ATOM 687 O O . PRO A 1 86 ? 17.009 6.018 -17.776 1.00 96.88 86 PRO A O 1
ATOM 690 N N . GLY A 1 87 ? 15.505 6.299 -16.112 1.00 96.56 87 GLY A N 1
ATOM 691 C CA . GLY A 1 87 ? 14.840 7.491 -16.649 1.00 96.56 87 GLY A CA 1
ATOM 692 C C . GLY A 1 87 ? 13.650 7.216 -17.576 1.00 96.56 87 GLY A C 1
ATOM 693 O O . GLY A 1 87 ? 12.915 8.143 -17.921 1.00 96.56 87 GLY A O 1
ATOM 694 N N . ASP A 1 88 ? 13.418 5.965 -17.988 1.00 97.81 88 ASP A N 1
ATOM 695 C CA . ASP A 1 88 ? 12.228 5.627 -18.767 1.00 97.81 88 ASP A CA 1
ATOM 696 C C . ASP A 1 88 ? 10.957 5.667 -17.906 1.00 97.81 88 ASP A C 1
ATOM 698 O O . ASP A 1 88 ? 10.962 5.448 -16.692 1.00 97.81 88 ASP A O 1
ATOM 702 N N . THR A 1 89 ? 9.827 5.911 -18.567 1.00 98.38 89 THR A N 1
ATOM 703 C CA . THR A 1 89 ? 8.496 5.807 -17.966 1.00 98.38 89 THR A CA 1
ATOM 704 C C . THR A 1 89 ? 7.862 4.481 -18.362 1.00 98.38 89 THR A C 1
ATOM 706 O O . THR A 1 89 ? 7.679 4.203 -19.544 1.00 98.38 89 THR A O 1
ATOM 709 N N . ILE A 1 90 ? 7.490 3.677 -17.371 1.00 98.56 90 ILE A N 1
ATOM 710 C CA . ILE A 1 90 ? 6.739 2.436 -17.557 1.00 98.56 90 ILE A CA 1
ATOM 711 C C . ILE A 1 90 ? 5.265 2.796 -17.674 1.00 98.56 90 ILE A C 1
ATOM 713 O O . ILE A 1 90 ? 4.695 3.303 -16.706 1.00 98.56 90 ILE A O 1
ATOM 717 N N . HIS A 1 91 ? 4.616 2.473 -18.790 1.00 98.69 91 HIS A N 1
ATOM 718 C CA . HIS A 1 91 ? 3.161 2.543 -18.890 1.00 98.69 91 HIS A CA 1
ATOM 719 C C . HIS A 1 91 ? 2.562 1.167 -18.611 1.00 98.69 91 HIS A C 1
ATOM 721 O O . HIS A 1 91 ? 2.813 0.199 -19.325 1.00 98.69 91 HIS A O 1
ATOM 727 N N . TYR A 1 92 ? 1.735 1.071 -17.573 1.00 98.69 92 TYR A N 1
ATOM 728 C CA . TYR A 1 92 ? 1.129 -0.193 -17.170 1.00 98.69 92 TYR A CA 1
ATOM 729 C C . TYR A 1 92 ? -0.384 -0.197 -17.369 1.00 98.69 92 TYR A C 1
ATOM 731 O O . TYR A 1 92 ? -1.064 0.829 -17.263 1.00 98.69 92 TYR A O 1
ATOM 739 N N . THR A 1 93 ? -0.912 -1.397 -17.585 1.00 98.75 93 THR A N 1
ATOM 740 C CA . THR A 1 93 ? -2.338 -1.695 -17.677 1.00 98.75 93 THR A CA 1
ATOM 741 C C . THR A 1 93 ? -2.689 -2.784 -16.666 1.00 98.75 93 THR A C 1
ATOM 743 O O . THR A 1 93 ? -2.161 -3.891 -16.723 1.00 98.75 93 THR A O 1
ATOM 746 N N . VAL A 1 94 ? -3.598 -2.491 -15.736 1.00 98.75 94 VAL A N 1
ATOM 747 C CA . VAL A 1 94 ? -4.143 -3.465 -14.780 1.00 98.75 94 VAL A CA 1
ATOM 748 C C . VAL A 1 94 ? -5.575 -3.804 -15.162 1.00 98.75 94 VAL A C 1
ATOM 750 O O . VAL A 1 94 ? -6.445 -2.929 -15.215 1.00 98.75 94 VAL A O 1
ATOM 753 N N . GLU A 1 95 ? -5.847 -5.086 -15.377 1.00 98.50 95 GLU A N 1
ATOM 754 C CA . GLU A 1 95 ? -7.205 -5.585 -15.550 1.00 98.50 95 GLU A CA 1
ATOM 755 C C . GLU A 1 95 ? -7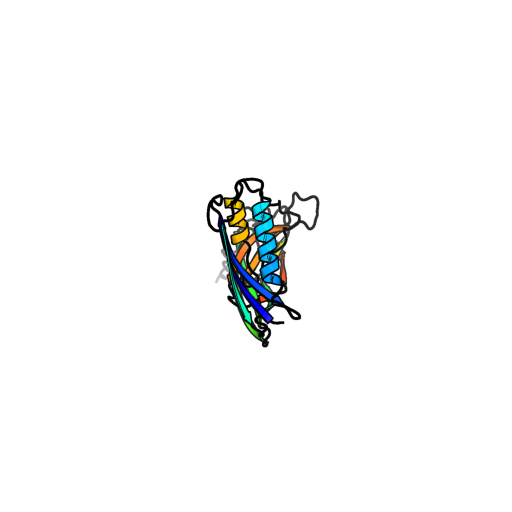.784 -6.026 -14.210 1.00 98.50 95 GLU A C 1
ATOM 757 O O . GLU A 1 95 ? -7.221 -6.851 -13.488 1.00 98.50 95 GLU A O 1
ATOM 762 N N . LEU A 1 96 ? -8.958 -5.498 -13.902 1.00 98.38 96 LEU A N 1
ATOM 763 C CA . LEU A 1 96 ? -9.695 -5.735 -12.675 1.00 98.38 96 LEU A CA 1
ATOM 764 C C . LEU A 1 96 ? -11.028 -6.403 -12.997 1.00 98.38 96 LEU A C 1
ATOM 766 O O . LEU A 1 96 ? -11.667 -6.078 -14.000 1.00 98.38 96 LEU A O 1
ATOM 770 N N . GLN A 1 97 ? -11.494 -7.284 -12.117 1.00 97.88 97 GLN A N 1
ATOM 771 C CA . GLN A 1 97 ? -12.826 -7.875 -12.213 1.00 97.88 97 GLN A CA 1
ATOM 772 C C . GLN A 1 97 ? -13.538 -7.854 -10.868 1.00 97.88 97 GLN A C 1
ATOM 774 O O . GLN A 1 97 ? -13.056 -8.406 -9.884 1.00 97.88 97 GLN A O 1
ATOM 779 N N . THR A 1 98 ? -14.719 -7.245 -10.817 1.00 95.25 98 THR A N 1
ATOM 780 C CA . THR A 1 98 ? -15.572 -7.318 -9.630 1.00 95.25 98 THR A CA 1
ATOM 781 C C . THR A 1 98 ? -16.040 -8.751 -9.407 1.00 95.25 98 THR A C 1
ATOM 783 O O . THR A 1 98 ? -16.181 -9.540 -10.342 1.00 95.25 98 THR A O 1
ATOM 786 N N . TYR A 1 99 ? -16.388 -9.085 -8.168 1.00 88.56 99 TYR A N 1
ATOM 787 C CA . TYR A 1 99 ? -16.978 -10.384 -7.836 1.00 88.56 99 TYR A CA 1
ATOM 788 C C . TYR A 1 99 ? -18.258 -10.695 -8.642 1.00 88.56 99 TYR A C 1
ATOM 790 O O . TYR A 1 99 ? -18.624 -11.854 -8.821 1.00 88.56 99 TYR A O 1
ATOM 798 N N . GLN A 1 100 ? -18.951 -9.665 -9.142 1.00 89.38 100 GLN A N 1
ATOM 799 C CA . GLN A 1 100 ? -20.143 -9.795 -9.984 1.00 89.38 100 GLN A CA 1
ATOM 800 C C . GLN A 1 100 ? -19.822 -10.007 -11.477 1.00 89.38 100 GLN A C 1
ATOM 802 O O . GLN A 1 100 ? -20.743 -10.202 -12.269 1.00 89.38 100 GLN A O 1
ATOM 807 N N . GLY A 1 101 ? -18.542 -10.001 -11.860 1.00 92.94 101 GLY A N 1
ATOM 808 C CA . GLY A 1 101 ? -18.060 -10.279 -13.213 1.00 92.94 101 GLY A CA 1
ATOM 809 C C . GLY A 1 101 ? -17.833 -9.045 -14.089 1.00 92.94 101 GLY A C 1
ATOM 810 O O . GLY A 1 101 ? -17.395 -9.204 -15.225 1.00 92.94 101 GLY A O 1
ATOM 811 N N . GLU A 1 102 ? -18.097 -7.834 -13.589 1.00 96.12 102 GLU A N 1
ATOM 812 C CA . GLU A 1 102 ? -17.793 -6.592 -14.313 1.00 96.12 102 GLU A CA 1
ATOM 813 C C . GLU A 1 102 ? -16.280 -6.398 -14.395 1.00 96.12 102 GLU A C 1
ATOM 815 O O . GLU A 1 102 ? -15.595 -6.468 -13.375 1.00 96.12 102 GLU A O 1
ATOM 820 N N . THR A 1 103 ? -15.766 -6.144 -15.596 1.00 96.69 103 THR A N 1
ATOM 821 C CA . THR A 1 103 ? -14.344 -5.893 -15.827 1.00 96.69 103 THR A CA 1
ATOM 822 C C . THR A 1 103 ? -14.067 -4.402 -15.977 1.00 96.69 103 THR A C 1
ATOM 824 O O . THR A 1 103 ? -14.855 -3.661 -16.566 1.00 96.69 103 THR A O 1
ATOM 827 N N . LYS A 1 104 ? -12.923 -3.959 -15.462 1.00 96.06 104 LYS A N 1
ATOM 828 C CA . LYS A 1 104 ? -12.429 -2.588 -15.581 1.00 96.06 104 LYS A CA 1
ATOM 829 C C . LYS A 1 104 ? -10.930 -2.615 -15.839 1.00 96.06 104 LYS A C 1
ATOM 831 O O . LYS A 1 104 ? -10.222 -3.415 -15.243 1.00 96.06 104 LYS A O 1
ATOM 836 N N . THR A 1 105 ? -10.460 -1.691 -16.662 1.00 97.81 105 THR A N 1
ATOM 837 C CA . THR A 1 105 ? -9.033 -1.477 -16.898 1.00 97.81 105 THR A CA 1
ATOM 838 C C . THR A 1 105 ? -8.573 -0.205 -16.192 1.00 97.81 105 THR A C 1
ATOM 840 O O . THR A 1 105 ? -9.293 0.800 -16.175 1.00 97.81 105 THR A O 1
ATOM 843 N N . VAL A 1 106 ? -7.390 -0.258 -15.591 1.00 98.06 106 VAL A N 1
ATOM 844 C CA . VAL A 1 106 ? -6.682 0.875 -14.993 1.00 98.06 106 VAL A CA 1
ATOM 845 C C . VAL A 1 106 ? -5.374 1.045 -15.735 1.00 98.06 106 VAL A C 1
ATOM 847 O O . VAL A 1 106 ? -4.597 0.102 -15.802 1.00 98.06 106 VAL A O 1
ATOM 850 N N . ASN A 1 107 ? -5.127 2.248 -16.237 1.00 98.44 107 ASN A N 1
ATOM 851 C CA . ASN A 1 107 ? -3.846 2.598 -16.832 1.00 98.44 107 ASN A CA 1
ATOM 852 C C . ASN A 1 107 ? -3.131 3.576 -15.907 1.00 98.44 107 ASN A C 1
ATOM 854 O O . ASN A 1 107 ? -3.788 4.424 -15.290 1.00 98.44 107 ASN A O 1
ATOM 858 N N . GLY A 1 108 ? -1.813 3.486 -15.849 1.00 98.31 108 GLY A N 1
ATOM 859 C CA . GLY A 1 108 ? -0.987 4.439 -15.129 1.00 98.31 108 GLY A CA 1
ATOM 860 C C . GLY A 1 108 ? 0.453 4.392 -15.603 1.00 98.31 108 GLY A C 1
ATOM 861 O O . GLY A 1 108 ? 0.780 3.715 -16.578 1.00 98.31 108 GLY A O 1
ATOM 862 N N . GLU A 1 109 ? 1.293 5.145 -14.910 1.00 98.50 109 GLU A N 1
ATOM 863 C CA . GLU A 1 109 ? 2.704 5.278 -15.236 1.00 98.50 109 GLU A CA 1
ATOM 864 C C . GLU A 1 109 ? 3.561 5.296 -13.969 1.00 98.50 109 GLU A C 1
ATOM 866 O O . GLU A 1 109 ? 3.088 5.752 -12.927 1.00 98.50 109 GLU A O 1
ATOM 871 N N . ILE A 1 110 ? 4.778 4.755 -14.046 1.00 98.31 110 ILE A N 1
ATOM 872 C CA . ILE A 1 110 ? 5.815 4.840 -13.004 1.00 98.31 110 ILE A CA 1
ATOM 873 C C . ILE A 1 110 ? 7.125 5.228 -13.689 1.00 98.31 110 ILE A C 1
ATOM 875 O O . ILE A 1 110 ? 7.476 4.646 -14.714 1.00 98.31 110 ILE A O 1
ATOM 879 N N . GLU A 1 111 ? 7.840 6.199 -13.130 1.00 97.94 111 GLU A N 1
ATOM 880 C CA . GLU A 1 111 ? 9.152 6.620 -13.622 1.00 97.94 111 GLU A CA 1
ATOM 881 C C . GLU A 1 111 ? 10.244 5.745 -12.995 1.00 97.94 111 GLU A C 1
ATOM 883 O O . GLU A 1 111 ? 10.268 5.532 -11.781 1.00 97.94 111 GLU A O 1
ATOM 888 N N . ILE A 1 112 ? 11.144 5.211 -13.819 1.00 97.88 112 ILE A N 1
ATOM 889 C CA . ILE A 1 112 ? 12.339 4.522 -13.331 1.00 97.88 112 ILE A CA 1
ATOM 890 C C . ILE A 1 112 ? 13.357 5.599 -12.949 1.00 97.88 112 ILE A C 1
ATOM 892 O O . ILE A 1 112 ? 13.718 6.395 -13.815 1.00 97.88 112 ILE A O 1
ATOM 896 N N . PRO A 1 113 ? 13.874 5.627 -11.708 1.00 96.69 113 PRO A N 1
ATOM 897 C CA . PRO A 1 113 ? 14.863 6.625 -11.319 1.00 96.69 113 PRO A CA 1
ATOM 898 C C . PRO A 1 113 ? 16.097 6.612 -12.227 1.00 96.69 113 PRO A C 1
ATOM 900 O O . PRO A 1 113 ? 16.641 5.547 -12.526 1.00 96.69 113 PRO A O 1
ATOM 903 N N . ASP A 1 114 ? 16.566 7.800 -12.616 1.00 95.38 114 ASP A N 1
ATOM 904 C CA . ASP A 1 114 ? 17.773 7.989 -13.438 1.00 95.38 114 ASP A CA 1
ATOM 905 C C . ASP A 1 114 ? 19.037 7.376 -12.807 1.00 95.38 114 ASP A C 1
ATOM 907 O O . ASP A 1 114 ? 19.997 7.046 -13.504 1.00 95.38 114 ASP A O 1
ATOM 911 N N . ASP A 1 115 ? 19.067 7.268 -11.476 1.00 93.50 115 ASP A N 1
ATOM 912 C CA . ASP A 1 115 ? 20.201 6.786 -10.690 1.00 93.50 115 ASP A CA 1
ATOM 913 C C . ASP A 1 115 ? 20.138 5.287 -10.361 1.00 93.50 115 ASP A C 1
ATOM 915 O O . ASP A 1 115 ? 21.008 4.780 -9.646 1.00 93.50 115 ASP A O 1
ATOM 919 N N . LEU A 1 116 ? 19.155 4.557 -10.902 1.00 93.38 116 LEU A N 1
ATOM 920 C CA . LEU A 1 116 ? 19.089 3.107 -10.764 1.00 93.38 116 LEU A CA 1
ATOM 921 C C . LEU A 1 116 ? 20.283 2.453 -11.484 1.00 93.38 116 LEU A C 1
ATOM 923 O O . LEU A 1 116 ? 20.466 2.613 -12.691 1.00 93.38 116 LEU A O 1
ATOM 927 N N . ASP A 1 117 ? 21.107 1.704 -10.742 1.00 90.81 117 ASP A N 1
ATOM 928 C CA . ASP A 1 117 ? 22.348 1.108 -11.257 1.00 90.81 117 ASP A CA 1
ATOM 929 C C . ASP A 1 117 ? 22.086 -0.086 -12.189 1.00 90.81 117 ASP A C 1
ATOM 931 O O . ASP A 1 117 ? 22.201 -1.251 -11.803 1.00 90.81 117 ASP A O 1
ATOM 935 N N . ALA A 1 118 ? 21.781 0.213 -13.449 1.00 90.31 118 ALA A N 1
ATOM 936 C CA . ALA A 1 118 ? 21.548 -0.775 -14.497 1.00 90.31 118 ALA A CA 1
ATOM 937 C C . ALA A 1 118 ? 22.794 -1.601 -14.887 1.00 90.31 118 ALA A C 1
ATOM 939 O O . ALA A 1 118 ? 22.688 -2.499 -15.715 1.00 90.31 118 ALA A O 1
ATOM 940 N N . TYR A 1 119 ? 23.980 -1.324 -14.325 1.00 87.50 119 TYR A N 1
ATOM 941 C CA . TYR A 1 119 ? 25.146 -2.208 -14.478 1.00 87.50 119 TYR A CA 1
ATOM 942 C C . TYR A 1 119 ? 25.169 -3.338 -13.444 1.00 87.50 119 TYR A C 1
ATOM 944 O O . TYR A 1 119 ? 25.838 -4.349 -13.661 1.00 87.50 119 TYR A O 1
ATOM 952 N N . SER A 1 120 ? 24.472 -3.155 -12.321 1.00 89.06 120 SER A N 1
ATOM 953 C CA . SER A 1 120 ? 24.344 -4.146 -11.245 1.00 89.06 120 SER A CA 1
ATOM 954 C C . SER A 1 120 ? 22.945 -4.767 -11.180 1.00 89.06 120 SER A C 1
ATOM 956 O O . SER A 1 120 ? 22.752 -5.774 -10.497 1.00 89.06 120 SER A O 1
ATOM 958 N N . VAL A 1 121 ? 21.973 -4.166 -11.869 1.00 90.19 121 VAL A N 1
ATOM 959 C CA . VAL A 1 121 ? 20.571 -4.579 -11.923 1.00 90.19 121 VAL A CA 1
ATOM 960 C C . VAL A 1 121 ? 20.174 -4.875 -13.369 1.00 90.19 121 VAL A C 1
ATOM 962 O O . VAL A 1 121 ? 20.050 -3.961 -14.175 1.00 90.19 121 VAL A O 1
ATOM 965 N N . ASP A 1 122 ? 19.906 -6.147 -13.669 1.00 92.44 122 ASP A N 1
ATOM 966 C CA . ASP A 1 122 ? 19.560 -6.601 -15.029 1.00 92.44 122 ASP A CA 1
ATOM 967 C C . ASP A 1 122 ? 18.045 -6.589 -15.318 1.00 92.44 122 ASP A C 1
ATOM 969 O O . ASP A 1 122 ? 17.604 -6.824 -16.447 1.00 92.44 122 ASP A O 1
ATOM 973 N N . TYR A 1 123 ? 17.218 -6.400 -14.288 1.00 95.50 123 TYR A N 1
ATOM 974 C CA . TYR A 1 123 ? 15.765 -6.435 -14.410 1.00 95.50 123 TYR A CA 1
ATOM 975 C C . TYR A 1 123 ? 15.078 -5.603 -13.335 1.00 95.50 123 TYR A C 1
ATOM 977 O O . TYR A 1 123 ? 15.582 -5.421 -12.226 1.00 95.50 123 TYR A O 1
ATOM 985 N N . ILE A 1 124 ? 13.869 -5.172 -13.661 1.00 97.56 124 ILE A N 1
ATOM 986 C CA . ILE A 1 124 ? 12.912 -4.596 -12.728 1.00 97.56 124 ILE A CA 1
ATOM 987 C C . ILE A 1 124 ? 11.693 -5.504 -12.609 1.00 97.56 124 ILE A C 1
ATOM 989 O O . ILE A 1 124 ? 11.398 -6.321 -13.485 1.00 97.56 124 ILE A O 1
ATOM 993 N N . THR A 1 125 ? 10.972 -5.359 -11.508 1.00 98.25 125 THR A N 1
ATOM 994 C CA . THR A 1 125 ? 9.730 -6.083 -11.248 1.00 98.25 125 THR A CA 1
ATOM 995 C C . THR A 1 125 ? 8.631 -5.080 -10.939 1.00 98.25 125 THR A C 1
ATOM 997 O O . THR A 1 125 ? 8.792 -4.249 -10.055 1.00 98.25 125 THR A O 1
ATOM 1000 N N . VAL A 1 126 ? 7.498 -5.160 -11.629 1.00 98.69 126 VAL A N 1
ATOM 1001 C CA . VAL A 1 126 ? 6.312 -4.349 -11.332 1.00 98.69 126 VAL A CA 1
ATOM 1002 C C . VAL A 1 126 ? 5.247 -5.257 -10.733 1.00 98.69 126 VAL A C 1
ATOM 1004 O O . VAL A 1 126 ? 4.895 -6.277 -11.330 1.00 98.69 126 VAL A O 1
ATOM 1007 N N . ARG A 1 127 ? 4.719 -4.901 -9.556 1.00 98.69 127 ARG A N 1
ATOM 1008 C CA . ARG A 1 127 ? 3.640 -5.643 -8.882 1.00 98.69 127 ARG A CA 1
ATOM 1009 C C . ARG A 1 127 ? 2.400 -4.783 -8.718 1.00 98.69 127 ARG A C 1
ATOM 1011 O O . ARG A 1 127 ? 2.486 -3.674 -8.206 1.00 98.69 127 ARG A O 1
ATOM 1018 N N . ALA A 1 128 ? 1.242 -5.340 -9.056 1.00 98.69 128 ALA A N 1
ATOM 1019 C CA . ALA A 1 128 ? -0.072 -4.797 -8.734 1.00 98.69 128 ALA A CA 1
ATOM 1020 C C . ALA A 1 128 ? -0.713 -5.622 -7.609 1.00 98.69 128 ALA A C 1
ATOM 1022 O O . ALA A 1 128 ? -0.865 -6.839 -7.747 1.00 98.69 128 ALA A O 1
ATOM 1023 N N . TYR A 1 129 ? -1.100 -4.982 -6.505 1.00 98.44 129 TYR A N 1
ATOM 1024 C CA . TYR A 1 129 ? -1.700 -5.646 -5.342 1.00 98.44 129 TYR A CA 1
ATOM 1025 C C . TYR A 1 129 ? -2.638 -4.716 -4.555 1.00 98.44 129 TYR A C 1
ATOM 1027 O O . TYR A 1 129 ? -2.618 -3.496 -4.722 1.00 98.44 129 TYR A O 1
ATOM 1035 N N . GLY A 1 130 ? -3.486 -5.302 -3.706 1.00 97.12 130 GLY A N 1
ATOM 1036 C CA . GLY A 1 130 ? -4.365 -4.577 -2.785 1.00 97.12 130 GLY A CA 1
ATOM 1037 C C . GLY A 1 130 ? -3.850 -4.593 -1.346 1.00 97.12 130 GLY A C 1
ATOM 1038 O O . GLY A 1 130 ? -3.311 -5.606 -0.905 1.00 97.12 130 GLY A O 1
ATOM 1039 N N . GLY A 1 131 ? -4.077 -3.514 -0.594 1.00 95.06 131 GLY A N 1
ATOM 1040 C CA . GLY A 1 131 ? -3.757 -3.475 0.837 1.00 95.06 131 GLY A CA 1
ATOM 1041 C C . GLY A 1 131 ? -2.267 -3.335 1.156 1.00 95.06 131 GLY A C 1
ATOM 1042 O O . GLY A 1 131 ? -1.468 -2.984 0.284 1.00 95.06 131 GLY A O 1
ATOM 1043 N N . PRO A 1 132 ? -1.881 -3.546 2.427 1.00 94.50 132 PRO A N 1
ATOM 1044 C CA . PRO A 1 132 ? -0.485 -3.498 2.833 1.00 94.50 132 PRO A CA 1
ATOM 1045 C C . PRO A 1 132 ? 0.261 -4.740 2.326 1.00 94.50 132 PRO A C 1
ATOM 1047 O O . PRO A 1 132 ? -0.312 -5.827 2.257 1.00 94.50 132 PRO A O 1
ATOM 1050 N N . ARG A 1 133 ? 1.556 -4.590 2.027 1.00 94.31 133 ARG A N 1
ATOM 1051 C CA . ARG A 1 133 ? 2.467 -5.707 1.734 1.00 94.31 133 ARG A CA 1
ATOM 1052 C C . ARG A 1 133 ? 3.485 -5.893 2.854 1.00 94.31 133 ARG A C 1
ATOM 1054 O O . ARG A 1 133 ? 3.751 -4.961 3.613 1.00 94.31 133 ARG A O 1
ATOM 1061 N N . GLU A 1 134 ? 4.053 -7.091 2.934 1.00 93.00 134 GLU A N 1
ATOM 1062 C CA . GLU A 1 134 ? 5.248 -7.329 3.742 1.00 93.00 134 GLU A CA 1
ATOM 1063 C C . GLU A 1 134 ? 6.457 -6.603 3.129 1.00 93.00 134 GLU A C 1
ATOM 1065 O O . GLU A 1 134 ? 6.451 -6.223 1.952 1.00 93.00 134 GLU A O 1
ATOM 1070 N N . LEU A 1 135 ? 7.476 -6.371 3.956 1.00 93.38 135 LEU A N 1
ATOM 1071 C CA . LEU A 1 135 ? 8.746 -5.828 3.486 1.00 93.38 135 LEU A CA 1
ATOM 1072 C C . LEU A 1 135 ? 9.462 -6.870 2.628 1.00 93.38 135 LEU A C 1
ATOM 1074 O O . LEU A 1 135 ? 9.474 -8.056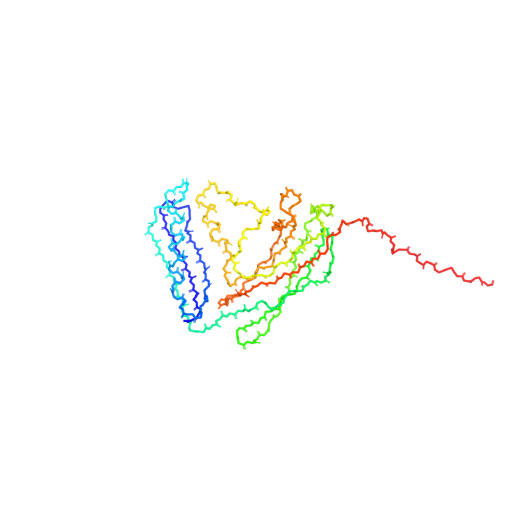 2.969 1.00 93.38 135 LEU A O 1
ATOM 1078 N N . GLU A 1 136 ? 10.078 -6.418 1.543 1.00 94.75 136 GLU A N 1
ATOM 1079 C CA . GLU A 1 136 ? 10.962 -7.270 0.752 1.00 94.75 136 GLU A CA 1
ATOM 1080 C C . GLU A 1 136 ? 12.270 -7.526 1.516 1.00 94.75 136 GLU A C 1
ATOM 1082 O O . GLU A 1 136 ? 12.667 -6.757 2.392 1.00 94.75 136 GLU A O 1
ATOM 1087 N N . SER A 1 137 ? 12.981 -8.604 1.188 1.00 92.81 137 SER A N 1
ATOM 1088 C CA . SER A 1 137 ? 14.213 -8.973 1.903 1.00 92.81 137 SER A CA 1
ATOM 1089 C C . SER A 1 137 ?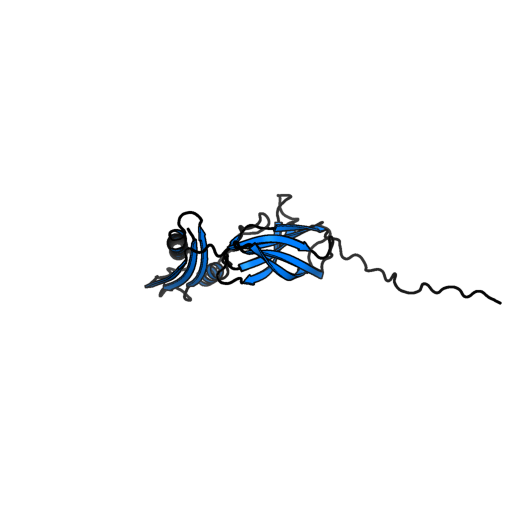 15.396 -8.026 1.656 1.00 92.81 137 SER A C 1
ATOM 1091 O O . SER A 1 137 ? 16.360 -8.078 2.421 1.00 92.81 137 SER A O 1
ATOM 1093 N N . GLY A 1 138 ? 15.331 -7.172 0.628 1.00 92.94 138 GLY A N 1
ATOM 1094 C CA . GLY A 1 138 ? 16.266 -6.062 0.403 1.00 92.94 138 GLY A CA 1
ATOM 1095 C C . GLY A 1 138 ? 15.860 -4.766 1.114 1.00 92.94 138 GLY A C 1
ATOM 1096 O O . GLY A 1 138 ? 16.585 -3.777 1.056 1.00 92.94 138 GLY A O 1
ATOM 1097 N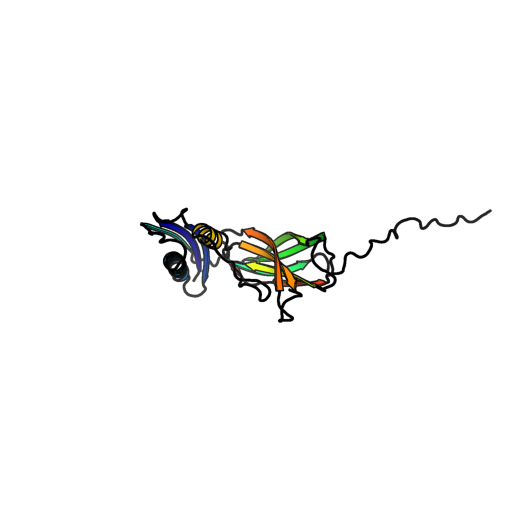 N . GLU A 1 139 ? 14.718 -4.740 1.806 1.00 93.06 139 GLU A N 1
ATOM 1098 C CA . GLU A 1 139 ? 14.247 -3.565 2.537 1.00 93.06 139 GLU A CA 1
ATOM 1099 C C . GLU A 1 139 ? 14.622 -3.636 4.016 1.00 93.06 139 GLU A C 1
ATOM 1101 O O . GLU A 1 139 ? 14.523 -4.669 4.682 1.00 93.06 139 GLU A O 1
ATOM 1106 N N . ASN A 1 140 ? 15.003 -2.485 4.567 1.00 91.06 140 ASN A N 1
ATOM 1107 C CA . ASN A 1 140 ? 15.221 -2.360 6.000 1.00 91.06 140 ASN A CA 1
ATOM 1108 C C . ASN A 1 140 ? 13.911 -1.980 6.704 1.00 91.06 140 ASN A C 1
ATOM 1110 O O . ASN A 1 140 ? 13.169 -1.130 6.201 1.00 91.06 140 ASN A O 1
ATOM 1114 N N . PRO A 1 141 ? 13.632 -2.541 7.896 1.00 90.50 141 PRO A N 1
ATOM 1115 C CA . PRO A 1 141 ? 12.533 -2.075 8.725 1.00 90.50 141 PRO A CA 1
ATOM 1116 C C . PRO A 1 141 ? 12.634 -0.571 8.977 1.00 90.50 141 PRO A C 1
ATOM 1118 O O . PRO A 1 141 ? 13.710 -0.048 9.271 1.00 90.50 141 PRO A O 1
ATOM 1121 N N . ARG A 1 142 ? 11.498 0.126 8.891 1.00 89.94 142 ARG A N 1
ATOM 1122 C CA . ARG A 1 142 ? 11.441 1.556 9.197 1.00 89.94 142 ARG A CA 1
ATOM 1123 C C . ARG A 1 142 ? 11.807 1.784 10.663 1.00 89.94 142 ARG A C 1
ATOM 1125 O O . ARG A 1 142 ? 11.150 1.261 11.561 1.00 89.94 142 ARG A O 1
ATOM 1132 N N . GLU A 1 143 ? 12.828 2.600 10.896 1.00 93.62 143 GLU A N 1
ATOM 1133 C CA . GLU A 1 143 ? 13.134 3.117 12.226 1.00 93.62 143 GLU A CA 1
ATOM 1134 C C . GLU A 1 143 ? 12.236 4.317 12.533 1.00 93.62 143 GLU A C 1
ATOM 1136 O O . GLU A 1 143 ? 12.071 5.215 11.705 1.00 93.62 143 GLU A O 1
ATOM 1141 N N . PHE A 1 144 ? 11.678 4.337 13.740 1.00 95.00 144 PHE A N 1
ATOM 1142 C CA . PHE A 1 144 ? 10.844 5.428 14.231 1.00 95.00 144 PHE A CA 1
ATOM 1143 C C . PHE A 1 144 ? 11.606 6.223 15.285 1.00 95.00 144 PHE A C 1
ATOM 1145 O O . PHE A 1 144 ? 12.318 5.654 16.116 1.00 95.00 144 PHE A O 1
ATOM 1152 N N . ARG A 1 145 ? 11.448 7.544 15.272 1.00 96.38 145 ARG A N 1
ATOM 1153 C CA . ARG A 1 145 ? 12.097 8.459 16.225 1.00 96.38 145 ARG A CA 1
ATOM 1154 C C . ARG A 1 145 ? 11.116 9.105 17.192 1.00 96.38 145 ARG A C 1
ATOM 1156 O O . ARG A 1 145 ? 11.541 9.757 18.146 1.00 96.38 145 ARG A O 1
ATOM 1163 N N . SER A 1 146 ? 9.820 8.946 16.952 1.00 97.44 146 SER A N 1
ATOM 1164 C CA . SER A 1 146 ? 8.762 9.502 17.785 1.00 97.44 146 SER A CA 1
ATOM 1165 C C . SER A 1 146 ? 7.467 8.699 17.655 1.00 97.44 146 SER A C 1
ATOM 1167 O O . SER A 1 146 ? 7.258 7.963 16.689 1.00 97.44 146 SER A O 1
ATOM 1169 N N . LEU A 1 147 ? 6.557 8.899 18.615 1.00 97.62 147 LEU A N 1
ATOM 1170 C CA . LEU A 1 147 ? 5.190 8.383 18.519 1.00 97.62 147 LEU A CA 1
ATOM 1171 C C . LEU A 1 147 ? 4.433 8.995 17.328 1.00 97.62 147 LEU A C 1
ATOM 1173 O O . LEU A 1 147 ? 3.553 8.348 16.776 1.00 97.62 147 LEU A O 1
ATOM 1177 N N . GLU A 1 148 ? 4.773 10.219 16.917 1.00 97.62 148 GLU A N 1
ATOM 1178 C CA . GLU A 1 148 ? 4.161 10.863 15.750 1.00 97.62 148 GLU A CA 1
ATOM 1179 C C . GLU A 1 148 ? 4.480 10.097 14.466 1.00 97.62 148 GLU A C 1
ATOM 1181 O O . GLU A 1 148 ? 3.558 9.713 13.755 1.00 97.62 148 GLU A O 1
ATOM 1186 N N . GLU A 1 149 ? 5.757 9.769 14.232 1.00 97.44 149 GLU A N 1
ATOM 1187 C CA . GLU A 1 149 ? 6.179 8.997 13.055 1.00 97.44 149 GLU A CA 1
ATOM 1188 C C . GLU A 1 149 ? 5.567 7.590 13.031 1.00 97.44 149 GLU A C 1
ATOM 1190 O O . GLU A 1 149 ? 5.293 7.042 11.961 1.00 97.44 149 GLU A O 1
ATOM 1195 N N . LEU A 1 150 ? 5.356 6.998 14.211 1.00 95.88 150 LEU A N 1
ATOM 1196 C CA . LEU A 1 150 ? 4.677 5.715 14.355 1.00 95.88 150 LEU A CA 1
ATOM 1197 C C . LEU A 1 150 ? 3.196 5.835 13.977 1.00 95.88 150 LEU A C 1
ATOM 1199 O O . LEU A 1 150 ? 2.703 5.009 13.208 1.00 95.88 150 LEU A O 1
ATOM 1203 N N . ILE A 1 151 ? 2.495 6.861 14.474 1.00 97.88 151 ILE A N 1
ATOM 1204 C CA . ILE A 1 151 ? 1.102 7.129 14.090 1.00 97.88 151 ILE A CA 1
ATOM 1205 C C . ILE A 1 151 ? 1.024 7.361 12.579 1.00 97.88 151 ILE A C 1
ATOM 1207 O O . ILE A 1 151 ? 0.227 6.702 11.921 1.00 97.88 151 ILE A O 1
ATOM 1211 N N . ASP A 1 152 ? 1.890 8.209 12.018 1.00 97.44 152 ASP A N 1
ATOM 1212 C CA . ASP A 1 152 ? 1.960 8.464 10.574 1.00 97.44 152 ASP A CA 1
ATOM 1213 C C . ASP A 1 152 ? 2.119 7.174 9.770 1.00 97.44 152 ASP A C 1
ATOM 1215 O O . ASP A 1 152 ? 1.465 6.992 8.749 1.00 97.44 152 ASP A O 1
ATOM 1219 N N . ALA A 1 153 ? 2.968 6.254 10.229 1.00 95.31 153 ALA A N 1
ATOM 1220 C CA . ALA A 1 153 ? 3.158 4.985 9.544 1.00 95.31 153 ALA A CA 1
ATOM 1221 C C . ALA A 1 153 ? 1.923 4.087 9.607 1.00 95.31 153 ALA A C 1
ATOM 1223 O O . ALA A 1 153 ? 1.588 3.459 8.607 1.00 95.31 153 ALA A O 1
ATOM 1224 N N . VAL A 1 154 ? 1.219 4.037 10.742 1.00 95.62 154 VAL A N 1
ATOM 1225 C CA . VAL A 1 154 ? -0.042 3.287 10.839 1.00 95.62 154 VAL A CA 1
ATOM 1226 C C . VAL A 1 154 ? -1.119 3.900 9.940 1.00 95.62 154 VAL A C 1
ATOM 1228 O O . VAL A 1 154 ? -1.923 3.161 9.379 1.00 95.62 154 VAL A O 1
ATOM 1231 N N . GLU A 1 155 ? -1.147 5.221 9.782 1.00 96.81 155 GLU A N 1
ATOM 1232 C CA . GLU A 1 155 ? -2.108 5.916 8.918 1.00 96.81 155 GLU A CA 1
ATOM 1233 C C . GLU A 1 155 ? -1.776 5.789 7.423 1.00 96.81 155 GLU A C 1
ATOM 1235 O O . GLU A 1 155 ? -2.692 5.641 6.617 1.00 96.81 155 GLU A O 1
ATOM 1240 N N . ASP A 1 156 ? -0.492 5.787 7.044 1.00 95.19 156 ASP A N 1
ATOM 1241 C CA . ASP A 1 156 ? -0.052 5.665 5.643 1.00 95.19 156 ASP A CA 1
ATOM 1242 C C . ASP A 1 156 ? -0.159 4.236 5.084 1.00 95.19 156 ASP A C 1
ATOM 1244 O O . ASP A 1 156 ? -0.163 4.040 3.865 1.00 95.19 156 ASP A O 1
ATOM 1248 N N . LEU A 1 157 ? -0.267 3.218 5.948 1.00 94.50 157 LEU A N 1
ATOM 1249 C CA . LEU A 1 157 ? -0.464 1.841 5.496 1.00 94.50 157 LEU A CA 1
ATOM 1250 C C . LEU A 1 157 ? -1.736 1.749 4.630 1.00 94.50 157 LEU A C 1
ATOM 1252 O O . LEU A 1 157 ? -2.835 1.977 5.153 1.00 94.50 157 LEU A O 1
ATOM 1256 N N . PRO A 1 158 ? -1.629 1.365 3.344 1.00 95.56 158 PRO A N 1
ATOM 1257 C CA . PRO A 1 158 ? -2.786 1.294 2.460 1.00 95.56 158 PRO A CA 1
ATOM 1258 C C . PRO A 1 158 ? -3.791 0.271 2.989 1.00 95.56 158 PRO A C 1
ATOM 1260 O O . PRO A 1 158 ? -3.408 -0.760 3.547 1.00 95.56 158 PRO A O 1
ATOM 1263 N N . SER A 1 159 ? -5.083 0.546 2.818 1.00 96.00 159 SER A N 1
ATOM 1264 C CA . SER A 1 159 ? -6.111 -0.457 3.083 1.00 96.00 159 SER A CA 1
ATOM 1265 C C . SER A 1 159 ? -6.374 -1.309 1.843 1.00 96.00 159 SER A C 1
ATOM 1267 O O . SER A 1 159 ? -5.918 -1.010 0.741 1.00 96.00 159 SER A O 1
ATOM 1269 N N . TYR A 1 160 ? -7.112 -2.403 2.012 1.00 96.94 160 TYR A N 1
ATOM 1270 C CA . TYR A 1 160 ? -7.458 -3.315 0.925 1.00 96.94 160 TYR A CA 1
ATOM 1271 C C . TYR A 1 160 ? -8.411 -2.711 -0.112 1.00 96.94 160 TYR A C 1
ATOM 1273 O O . TYR A 1 160 ? -8.722 -3.377 -1.090 1.00 96.94 160 TYR A O 1
ATOM 1281 N N . ASP A 1 161 ? -8.869 -1.470 0.050 1.00 96.75 161 ASP A N 1
ATOM 1282 C CA . ASP A 1 161 ? -9.541 -0.711 -1.007 1.00 96.75 161 ASP A CA 1
ATOM 1283 C C . ASP A 1 161 ? -8.578 0.151 -1.844 1.00 96.75 161 ASP A C 1
ATOM 1285 O O . ASP A 1 161 ? -9.012 0.871 -2.741 1.00 96.75 161 ASP A O 1
ATOM 1289 N N . THR A 1 162 ? -7.269 0.050 -1.610 1.00 97.75 162 THR A N 1
ATOM 1290 C CA . THR A 1 162 ? -6.221 0.721 -2.384 1.00 97.75 162 THR A CA 1
ATOM 1291 C C . THR A 1 162 ? -5.511 -0.280 -3.297 1.00 97.75 162 THR A C 1
ATOM 1293 O O . THR A 1 162 ? -4.888 -1.227 -2.818 1.00 97.75 162 THR A O 1
ATOM 1296 N N . LEU A 1 163 ? -5.560 -0.045 -4.611 1.00 98.31 163 LEU A N 1
ATOM 1297 C CA . LEU A 1 163 ? -4.651 -0.656 -5.581 1.00 98.31 163 LEU A CA 1
ATOM 1298 C C . LEU A 1 163 ? -3.293 0.035 -5.474 1.00 98.31 163 LEU A C 1
ATOM 1300 O O . LEU A 1 163 ? -3.215 1.251 -5.646 1.00 98.31 163 LEU A O 1
ATOM 1304 N N . THR A 1 164 ? -2.240 -0.736 -5.241 1.00 98.62 164 THR A N 1
ATOM 1305 C CA . THR A 1 164 ? -0.858 -0.274 -5.357 1.00 98.62 164 THR A CA 1
ATOM 1306 C C . THR A 1 164 ? -0.218 -0.952 -6.558 1.00 98.62 164 THR A C 1
ATOM 1308 O O . THR A 1 164 ? -0.261 -2.178 -6.661 1.00 98.62 164 THR A O 1
ATOM 1311 N N . VAL A 1 165 ? 0.356 -0.156 -7.458 1.00 98.75 165 VAL A N 1
ATOM 1312 C CA . VAL A 1 165 ? 1.291 -0.628 -8.480 1.00 98.75 165 VAL A CA 1
ATOM 1313 C C . VAL A 1 165 ? 2.666 -0.118 -8.079 1.00 98.75 165 VAL A C 1
ATOM 1315 O O . VAL A 1 165 ? 2.861 1.089 -7.967 1.00 98.75 165 VAL A O 1
ATOM 1318 N N . GLU A 1 166 ? 3.581 -1.029 -7.776 1.00 98.69 166 GLU A N 1
ATOM 1319 C CA . GLU A 1 166 ? 4.904 -0.707 -7.239 1.00 98.69 166 GLU A CA 1
ATOM 1320 C C . GLU A 1 166 ? 5.999 -1.307 -8.121 1.00 98.69 166 GLU A C 1
ATOM 1322 O O . GLU A 1 166 ? 5.912 -2.464 -8.542 1.00 98.69 166 GLU A O 1
ATOM 1327 N N . LEU A 1 167 ? 7.004 -0.482 -8.402 1.00 98.62 167 LEU A N 1
ATOM 1328 C CA . LEU A 1 167 ? 8.246 -0.826 -9.070 1.00 98.62 167 LEU A CA 1
ATOM 1329 C C . LEU A 1 167 ? 9.252 -1.308 -8.027 1.00 98.62 167 LEU A C 1
ATOM 1331 O O . LEU A 1 167 ? 9.479 -0.649 -7.014 1.00 98.62 167 LEU A O 1
ATOM 1335 N N . PHE A 1 168 ? 9.887 -2.433 -8.317 1.00 98.19 168 PHE A N 1
ATOM 1336 C CA . PHE A 1 168 ? 10.939 -3.038 -7.523 1.00 98.19 168 PHE A CA 1
ATOM 1337 C C . PHE A 1 168 ? 12.178 -3.266 -8.379 1.00 98.19 168 PHE A C 1
ATOM 1339 O O . PHE A 1 168 ? 12.084 -3.553 -9.575 1.00 98.19 168 PHE A O 1
ATOM 1346 N N . ALA A 1 169 ? 13.332 -3.235 -7.729 1.00 96.69 169 ALA A N 1
ATOM 1347 C CA . ALA A 1 169 ? 14.595 -3.676 -8.295 1.00 96.69 169 ALA A CA 1
ATOM 1348 C C . ALA A 1 169 ? 15.293 -4.632 -7.316 1.00 96.69 169 ALA A C 1
ATOM 1350 O O . ALA A 1 169 ? 15.064 -4.535 -6.108 1.00 96.69 169 ALA A O 1
ATOM 1351 N N . PRO A 1 170 ? 16.143 -5.547 -7.801 1.00 95.00 170 PRO A N 1
ATOM 1352 C CA . PRO A 1 170 ? 17.109 -6.254 -6.972 1.00 95.00 170 PRO A CA 1
ATOM 1353 C C . PRO A 1 170 ? 17.920 -5.305 -6.082 1.00 95.00 170 PRO A C 1
ATOM 1355 O O . PRO A 1 170 ? 18.299 -4.211 -6.504 1.00 95.00 170 PRO A O 1
ATOM 1358 N N . ASP A 1 171 ? 18.215 -5.734 -4.858 1.00 92.50 171 ASP A N 1
ATOM 1359 C CA . ASP A 1 171 ? 19.246 -5.127 -4.021 1.00 92.50 171 ASP A CA 1
ATOM 1360 C C . ASP A 1 171 ? 20.605 -5.763 -4.371 1.00 92.50 171 ASP A C 1
ATOM 1362 O O . ASP A 1 171 ? 20.876 -6.897 -3.956 1.00 92.50 171 ASP A O 1
ATOM 1366 N N . PRO A 1 172 ? 21.487 -5.058 -5.109 1.00 86.38 172 PRO A N 1
ATOM 1367 C CA . PRO A 1 172 ? 22.774 -5.611 -5.529 1.00 86.38 172 PRO A CA 1
ATOM 1368 C C . PRO A 1 172 ? 23.746 -5.831 -4.359 1.00 86.38 172 PRO A C 1
ATOM 1370 O O . PRO A 1 172 ? 24.777 -6.487 -4.526 1.00 86.38 172 PRO A O 1
ATOM 1373 N N . TYR A 1 173 ? 23.444 -5.295 -3.174 1.00 86.25 173 TYR A N 1
ATOM 1374 C CA . TYR A 1 173 ? 24.264 -5.436 -1.973 1.00 86.25 173 TYR A CA 1
ATOM 1375 C C . TYR A 1 173 ? 23.746 -6.517 -1.020 1.00 86.25 173 TYR A C 1
ATOM 1377 O O . TYR A 1 173 ? 24.419 -6.835 -0.031 1.00 86.25 173 TYR A O 1
ATOM 1385 N N . SER A 1 174 ? 22.586 -7.107 -1.311 1.00 86.12 174 SER A N 1
ATOM 1386 C CA . SER A 1 174 ? 22.007 -8.154 -0.483 1.00 86.12 174 SER A CA 1
ATOM 1387 C C . SER A 1 174 ? 22.784 -9.469 -0.606 1.00 86.12 174 SER A C 1
ATOM 1389 O O . SER A 1 174 ? 23.199 -9.868 -1.697 1.00 86.12 174 SER A O 1
ATOM 1391 N N . PRO A 1 175 ? 22.950 -10.223 0.498 1.00 82.94 175 PRO A N 1
ATOM 1392 C CA . PRO A 1 175 ? 23.460 -11.589 0.430 1.00 82.94 175 PRO A CA 1
ATOM 1393 C C . PRO A 1 175 ? 22.460 -12.576 -0.205 1.00 82.94 175 PRO A C 1
ATOM 1395 O O . PRO A 1 175 ? 22.835 -13.723 -0.459 1.00 82.94 175 PRO A O 1
ATOM 1398 N N . TYR A 1 176 ? 21.205 -12.170 -0.427 1.00 83.62 176 TYR A N 1
ATOM 1399 C CA . TYR A 1 176 ? 20.159 -12.985 -1.044 1.00 83.62 176 TYR A CA 1
ATOM 1400 C C . TYR A 1 176 ? 19.945 -12.561 -2.499 1.00 83.62 176 TYR A C 1
ATOM 1402 O O . TYR A 1 176 ? 19.667 -11.401 -2.779 1.00 83.62 176 TYR A O 1
ATOM 1410 N N . LEU A 1 177 ? 20.058 -13.519 -3.422 1.00 77.62 177 LEU A N 1
ATOM 1411 C CA . LEU A 1 177 ? 19.990 -13.270 -4.871 1.00 77.62 177 LEU A CA 1
ATOM 1412 C C . LEU A 1 177 ? 18.610 -12.800 -5.359 1.00 77.62 177 LEU A C 1
ATOM 1414 O O . LEU A 1 177 ? 18.498 -12.268 -6.458 1.00 77.62 177 LEU A O 1
ATOM 1418 N N . ASP A 1 178 ? 17.569 -13.042 -4.571 1.00 84.12 178 ASP A N 1
ATOM 1419 C CA . ASP A 1 178 ? 16.175 -12.691 -4.831 1.00 84.12 178 ASP A CA 1
ATOM 1420 C C . ASP A 1 178 ? 15.697 -11.510 -3.974 1.00 84.12 178 ASP A C 1
ATOM 1422 O O . ASP A 1 178 ? 14.498 -11.242 -3.905 1.00 84.12 178 ASP A O 1
ATOM 1426 N N . ALA A 1 179 ? 16.615 -10.803 -3.309 1.00 93.31 179 ALA A N 1
ATOM 1427 C CA . ALA A 1 179 ? 16.256 -9.635 -2.528 1.00 93.31 179 ALA A CA 1
ATOM 1428 C C . ALA A 1 179 ? 15.830 -8.486 -3.426 1.00 93.31 179 ALA A C 1
ATOM 1430 O O . ALA A 1 179 ? 16.635 -7.941 -4.175 1.00 93.31 179 ALA A O 1
ATOM 1431 N N . LEU A 1 180 ? 14.561 -8.115 -3.309 1.00 95.75 180 LEU A N 1
ATOM 1432 C CA . LEU A 1 180 ? 13.997 -6.937 -3.943 1.00 95.75 180 LEU A CA 1
ATOM 1433 C C . LEU A 1 180 ? 13.944 -5.772 -2.957 1.00 95.75 180 LEU A C 1
ATOM 1435 O O . LEU A 1 180 ? 13.928 -5.958 -1.740 1.00 95.75 180 LEU A O 1
ATOM 1439 N N . GLN A 1 181 ? 13.875 -4.571 -3.507 1.00 95.31 181 GLN A N 1
ATOM 1440 C CA . GLN A 1 181 ? 13.587 -3.330 -2.802 1.00 95.31 181 GLN A CA 1
ATOM 1441 C C . GLN A 1 181 ? 12.548 -2.538 -3.595 1.00 95.31 181 GLN A C 1
ATOM 1443 O O . GLN A 1 181 ? 12.609 -2.491 -4.827 1.00 95.31 181 GLN A O 1
ATOM 1448 N N . GLY A 1 182 ? 11.579 -1.941 -2.901 1.00 96.12 182 GLY A N 1
ATOM 1449 C CA . GLY A 1 182 ? 10.625 -1.012 -3.495 1.00 96.12 182 GLY A CA 1
ATOM 1450 C C . GLY A 1 182 ? 11.320 0.281 -3.917 1.00 96.12 182 GLY A C 1
ATOM 1451 O O . GLY A 1 182 ? 12.041 0.889 -3.127 1.00 96.12 182 GLY A O 1
ATOM 1452 N N . ILE A 1 183 ? 11.094 0.690 -5.161 1.00 96.88 183 ILE A N 1
ATOM 1453 C CA . ILE A 1 183 ? 11.722 1.856 -5.789 1.00 96.88 183 ILE A CA 1
ATOM 1454 C C . ILE A 1 183 ? 10.742 3.023 -5.848 1.00 96.88 183 ILE A C 1
ATOM 1456 O O . ILE A 1 183 ? 11.009 4.087 -5.297 1.00 96.88 183 ILE A O 1
ATOM 1460 N N . ASP A 1 184 ? 9.586 2.806 -6.470 1.00 97.69 184 ASP A N 1
ATOM 1461 C CA . ASP A 1 184 ? 8.526 3.805 -6.568 1.00 97.69 184 ASP A CA 1
ATOM 1462 C C . ASP A 1 184 ? 7.154 3.130 -6.659 1.00 97.69 184 ASP A C 1
ATOM 1464 O O . ASP A 1 184 ? 7.050 1.954 -7.011 1.00 97.69 184 ASP A O 1
ATOM 1468 N N . LYS A 1 185 ? 6.083 3.843 -6.306 1.00 97.62 185 LYS A N 1
ATOM 1469 C CA . LYS A 1 185 ? 4.727 3.293 -6.292 1.00 97.62 185 LYS A CA 1
ATOM 1470 C C . LYS A 1 185 ? 3.659 4.318 -6.635 1.00 97.62 185 LYS A C 1
ATOM 1472 O O . LYS A 1 185 ? 3.666 5.450 -6.162 1.00 97.62 185 LYS A O 1
ATOM 1477 N N . VAL A 1 186 ? 2.628 3.845 -7.326 1.00 98.06 186 VAL A N 1
ATOM 1478 C CA . VAL A 1 186 ? 1.386 4.580 -7.562 1.00 98.06 186 VAL A CA 1
ATOM 1479 C C . VAL A 1 186 ? 0.238 3.896 -6.832 1.00 98.06 186 VAL A C 1
ATOM 1481 O O . VAL A 1 186 ? 0.085 2.675 -6.872 1.00 98.06 186 VAL A O 1
ATOM 1484 N N . ARG A 1 187 ? -0.590 4.697 -6.155 1.00 97.75 187 ARG A N 1
ATOM 1485 C CA . ARG A 1 187 ? -1.764 4.233 -5.405 1.00 97.75 187 ARG A CA 1
ATOM 1486 C C . ARG A 1 187 ? -3.052 4.781 -6.016 1.00 97.75 187 ARG A C 1
ATOM 1488 O O . ARG A 1 187 ? -3.153 5.973 -6.303 1.00 97.75 187 ARG A O 1
ATOM 1495 N N . GLN A 1 188 ? -4.068 3.931 -6.140 1.00 97.25 188 GLN A N 1
ATOM 1496 C CA . GLN A 1 188 ? -5.416 4.319 -6.553 1.00 97.25 188 GLN A CA 1
ATOM 1497 C C . GLN A 1 188 ? -6.479 3.671 -5.662 1.00 97.25 188 GLN A C 1
ATOM 1499 O O . GLN A 1 188 ? -6.487 2.461 -5.464 1.00 97.25 188 GLN A O 1
ATOM 1504 N N . ASN A 1 189 ? -7.433 4.471 -5.184 1.00 96.12 189 ASN A N 1
ATOM 1505 C CA . ASN A 1 189 ? -8.510 3.986 -4.322 1.00 96.12 189 ASN A CA 1
ATOM 1506 C C . ASN A 1 189 ? -9.727 3.475 -5.112 1.00 96.12 189 ASN A C 1
ATOM 1508 O O . ASN A 1 189 ? -10.179 4.089 -6.082 1.00 96.12 189 ASN A O 1
ATOM 1512 N N . PHE A 1 190 ? -10.301 2.382 -4.619 1.00 94.56 190 PHE A N 1
ATOM 1513 C CA . PHE A 1 190 ? -11.531 1.723 -5.051 1.00 94.56 190 PHE A CA 1
ATOM 1514 C C . PHE A 1 190 ? -12.492 1.629 -3.866 1.00 94.56 190 PHE A C 1
ATOM 1516 O O . PHE A 1 190 ? -12.887 0.545 -3.440 1.00 94.56 190 PHE A O 1
ATOM 1523 N N . THR A 1 191 ? -12.869 2.792 -3.335 1.00 88.56 191 THR A N 1
ATOM 1524 C CA . THR A 1 191 ? -13.647 2.922 -2.100 1.00 88.56 191 THR A CA 1
ATOM 1525 C C . THR A 1 191 ? -14.817 1.940 -2.030 1.00 88.56 191 THR A C 1
ATOM 1527 O O . THR A 1 191 ? -15.678 1.882 -2.916 1.00 88.56 191 THR A O 1
ATOM 1530 N N . GLY A 1 192 ? -14.847 1.166 -0.946 1.00 90.69 192 GLY A N 1
ATOM 1531 C CA . GLY A 1 192 ? -15.890 0.183 -0.663 1.00 90.69 192 GLY A CA 1
ATOM 1532 C C . GLY A 1 192 ? -15.749 -1.161 -1.389 1.00 90.69 192 GLY A C 1
ATOM 1533 O O . GLY A 1 192 ? -16.631 -2.008 -1.214 1.00 90.69 192 GLY A O 1
ATOM 1534 N N . TYR A 1 193 ? -14.687 -1.383 -2.172 1.00 94.94 193 TYR A N 1
ATOM 1535 C CA . TYR A 1 193 ? -14.355 -2.670 -2.791 1.00 94.94 193 TYR A CA 1
ATOM 1536 C C . TYR A 1 193 ? -13.026 -3.216 -2.280 1.00 94.94 193 TYR A C 1
ATOM 1538 O O . TYR A 1 193 ? -12.017 -2.529 -2.304 1.00 94.94 193 TYR A O 1
ATOM 1546 N N . PHE A 1 194 ? -13.027 -4.479 -1.859 1.00 96.69 194 PHE A N 1
ATOM 1547 C CA . PHE A 1 194 ? -11.832 -5.163 -1.375 1.00 96.69 194 PHE A CA 1
ATOM 1548 C C . PHE A 1 194 ? -11.045 -5.726 -2.556 1.00 96.69 194 PHE A C 1
ATOM 1550 O O . PHE A 1 194 ? -11.533 -6.632 -3.236 1.00 96.69 194 PHE A O 1
ATOM 1557 N N . LEU A 1 195 ? -9.849 -5.205 -2.807 1.00 97.38 195 LEU A N 1
ATOM 1558 C CA . LEU A 1 195 ? -8.914 -5.750 -3.779 1.00 97.38 195 LEU A CA 1
ATOM 1559 C C . LEU A 1 195 ? -8.206 -6.973 -3.205 1.00 97.38 195 LEU A C 1
ATOM 1561 O O . LEU A 1 195 ? -7.725 -6.956 -2.073 1.00 97.38 195 LEU A O 1
ATOM 1565 N N . TYR A 1 196 ? -8.136 -8.037 -3.995 1.00 95.00 196 TYR A N 1
ATOM 1566 C CA . TYR A 1 196 ? -7.439 -9.258 -3.616 1.00 95.00 196 TYR A CA 1
ATOM 1567 C C . TYR A 1 196 ? -6.663 -9.856 -4.785 1.00 95.00 196 TYR A C 1
ATOM 1569 O O . TYR A 1 196 ? -6.947 -9.570 -5.953 1.00 95.00 196 TYR A O 1
ATOM 1577 N N . ASP A 1 197 ? -5.749 -10.756 -4.414 1.00 95.62 197 ASP A N 1
ATOM 1578 C CA . ASP A 1 197 ? -4.716 -11.327 -5.278 1.00 95.62 197 ASP A CA 1
ATOM 1579 C C . ASP A 1 197 ? -3.656 -10.284 -5.681 1.00 95.62 197 ASP A C 1
ATOM 1581 O O . ASP A 1 197 ? -3.745 -9.108 -5.322 1.00 95.62 197 ASP A O 1
ATOM 1585 N N . SER A 1 198 ? -2.614 -10.726 -6.374 1.00 97.44 198 SER A N 1
ATOM 1586 C CA . SER A 1 198 ? -1.570 -9.864 -6.916 1.00 97.44 198 SER A CA 1
ATOM 1587 C C . SER A 1 198 ? -1.102 -10.356 -8.281 1.00 97.44 198 SER A C 1
ATOM 1589 O O . SER A 1 198 ? -1.215 -11.536 -8.627 1.00 97.44 198 SER A O 1
ATOM 1591 N N . ARG A 1 199 ? -0.586 -9.438 -9.096 1.00 98.50 199 ARG A N 1
ATOM 1592 C CA . ARG A 1 199 ? 0.052 -9.759 -10.376 1.00 98.50 199 ARG A CA 1
ATOM 1593 C C . ARG A 1 199 ? 1.413 -9.107 -10.443 1.00 98.50 199 ARG A C 1
ATOM 1595 O O . ARG A 1 199 ? 1.594 -8.003 -9.943 1.00 98.50 199 ARG A O 1
ATOM 1602 N N . GLU A 1 200 ? 2.342 -9.813 -11.061 1.00 98.19 200 GLU A N 1
ATOM 1603 C CA . GLU A 1 200 ? 3.730 -9.406 -11.201 1.00 98.19 200 GLU A CA 1
ATOM 1604 C C . GLU A 1 200 ? 4.152 -9.567 -12.657 1.00 98.19 200 GLU A C 1
ATOM 1606 O O . GLU A 1 200 ? 3.804 -10.563 -13.296 1.00 98.19 200 GLU A O 1
ATOM 1611 N N . VAL A 1 201 ? 4.908 -8.593 -13.154 1.00 98.44 201 VAL A N 1
ATOM 1612 C CA . VAL A 1 201 ? 5.596 -8.657 -14.441 1.00 98.44 201 VAL A CA 1
ATOM 1613 C C . VAL A 1 201 ? 7.042 -8.227 -14.237 1.00 98.44 201 VAL A C 1
ATOM 1615 O O . VAL A 1 201 ? 7.312 -7.251 -13.539 1.00 98.44 201 VAL A O 1
ATOM 1618 N N . GLN A 1 202 ? 7.965 -8.960 -14.850 1.00 97.81 202 GLN A N 1
ATOM 1619 C CA . GLN A 1 202 ? 9.375 -8.591 -14.914 1.00 97.81 202 GLN A CA 1
ATOM 1620 C C . GLN A 1 202 ? 9.697 -8.031 -16.297 1.00 97.81 202 GLN A C 1
ATOM 1622 O O . GLN A 1 202 ? 9.200 -8.546 -17.299 1.00 97.81 202 GLN A O 1
ATOM 1627 N N . ALA A 1 203 ? 10.545 -7.010 -16.334 1.00 97.75 203 ALA A N 1
ATOM 1628 C CA . ALA A 1 203 ? 11.086 -6.430 -17.557 1.00 97.75 203 ALA A CA 1
ATOM 1629 C C . ALA A 1 203 ? 12.602 -6.268 -17.420 1.00 97.75 203 ALA A C 1
ATOM 1631 O O . ALA A 1 203 ? 13.117 -6.073 -16.315 1.00 97.75 203 ALA A O 1
ATOM 1632 N N . TYR A 1 204 ? 13.319 -6.364 -18.536 1.00 97.38 204 TYR A N 1
ATOM 1633 C CA . TYR A 1 204 ? 14.764 -6.163 -18.557 1.00 97.38 204 TYR A CA 1
ATOM 1634 C C . TYR A 1 204 ? 15.109 -4.702 -18.284 1.00 97.38 204 TYR A C 1
ATOM 1636 O O . TYR A 1 204 ? 14.436 -3.797 -18.779 1.00 97.38 204 TYR A O 1
ATOM 1644 N N . LEU A 1 205 ? 16.180 -4.481 -17.529 1.00 96.06 205 LEU A N 1
ATOM 1645 C CA . LEU A 1 205 ? 16.762 -3.162 -17.342 1.00 96.06 205 LEU A CA 1
ATOM 1646 C C . LEU A 1 205 ? 18.110 -3.133 -18.056 1.00 96.06 205 LEU A C 1
ATOM 1648 O O . LEU A 1 205 ? 19.003 -3.914 -17.738 1.00 96.06 205 LEU A O 1
ATOM 1652 N N . TYR A 1 206 ? 1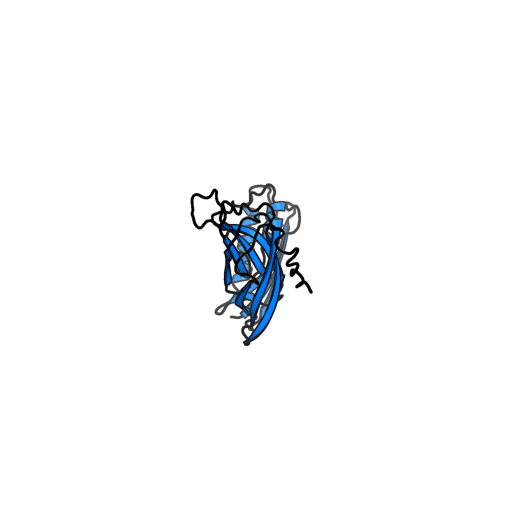8.247 -2.241 -19.029 1.00 94.25 206 TYR A N 1
ATOM 1653 C CA . TYR A 1 206 ? 19.499 -2.020 -19.737 1.00 94.25 206 TYR A CA 1
ATOM 1654 C C . TYR A 1 206 ? 20.094 -0.673 -19.334 1.00 94.25 206 TYR A C 1
ATOM 1656 O O . TYR A 1 206 ? 19.347 0.304 -19.193 1.00 94.25 206 TYR A O 1
ATOM 1664 N N . PRO A 1 207 ? 21.429 -0.567 -19.200 1.00 90.31 207 PRO A N 1
ATOM 1665 C CA . PRO A 1 207 ? 22.082 0.728 -19.122 1.00 90.31 207 PRO A CA 1
ATOM 1666 C C . PRO A 1 207 ? 21.625 1.600 -20.288 1.00 90.31 207 PRO A C 1
ATOM 1668 O O . PRO A 1 207 ? 21.486 1.112 -21.408 1.00 90.31 207 PRO A O 1
ATOM 1671 N N . ALA A 1 208 ? 21.417 2.888 -20.031 1.00 78.19 208 ALA A N 1
ATOM 1672 C CA . ALA A 1 208 ? 20.938 3.846 -21.024 1.00 78.19 208 ALA A CA 1
ATOM 1673 C C . ALA A 1 208 ? 21.961 4.152 -22.151 1.00 78.19 208 ALA A C 1
ATOM 1675 O O . ALA A 1 208 ? 21.984 5.281 -22.634 1.00 78.19 208 ALA A O 1
ATOM 1676 N N . GLU A 1 209 ? 22.852 3.214 -22.522 1.00 69.12 209 GLU A N 1
ATOM 1677 C CA . GLU A 1 209 ? 24.014 3.413 -23.404 1.00 69.12 209 GLU A CA 1
ATOM 1678 C C . GLU A 1 209 ? 23.705 4.346 -24.580 1.00 69.12 209 GLU A C 1
ATOM 1680 O O . GLU A 1 209 ? 22.737 4.132 -25.308 1.00 69.12 209 GLU A O 1
ATOM 1685 N N . GLU A 1 210 ? 24.553 5.383 -24.704 1.00 52.25 210 GLU A N 1
ATOM 1686 C CA . GLU A 1 210 ? 24.656 6.372 -25.784 1.00 52.25 210 GLU A CA 1
ATOM 1687 C C . GLU A 1 210 ? 23.630 6.140 -26.892 1.00 52.25 210 GLU A C 1
ATOM 1689 O O . GLU A 1 210 ? 23.895 5.388 -27.832 1.00 52.25 210 GLU A O 1
ATOM 1694 N N . ARG A 1 211 ? 22.456 6.780 -26.766 1.00 43.41 211 ARG A N 1
ATOM 1695 C CA . ARG A 1 211 ? 21.441 6.851 -27.822 1.00 43.41 211 ARG A CA 1
ATOM 1696 C C . ARG A 1 211 ? 22.128 7.433 -29.057 1.00 43.41 211 ARG A C 1
ATOM 1698 O O . ARG A 1 211 ? 22.222 8.648 -29.217 1.00 43.41 211 ARG A O 1
ATOM 1705 N N . SER A 1 212 ? 22.723 6.556 -29.852 1.00 37.88 212 SER A N 1
ATOM 1706 C CA . SER A 1 212 ? 23.543 6.911 -30.990 1.00 37.88 212 SER A CA 1
ATOM 1707 C C . SER A 1 212 ? 22.608 7.610 -31.952 1.00 37.88 212 SER A C 1
ATOM 1709 O O . SER A 1 212 ? 21.518 7.123 -32.254 1.00 37.88 212 SER A O 1
ATOM 1711 N N . GLU A 1 213 ? 23.027 8.790 -32.388 1.00 40.84 213 GLU A N 1
ATOM 1712 C CA . GLU A 1 213 ? 22.470 9.493 -33.531 1.00 40.84 213 GLU A CA 1
ATOM 1713 C C . GLU A 1 213 ? 22.639 8.604 -34.782 1.00 40.84 213 GLU A C 1
ATOM 1715 O O . GLU A 1 213 ? 23.512 8.824 -35.612 1.00 40.84 213 GLU A O 1
ATOM 1720 N N . GLU A 1 214 ? 21.828 7.558 -34.923 1.00 41.62 214 GLU A N 1
ATOM 1721 C CA . GLU A 1 214 ? 21.639 6.806 -36.168 1.00 41.62 214 GLU A CA 1
ATOM 1722 C C . GLU A 1 214 ? 20.220 7.035 -36.709 1.00 41.62 214 GLU A C 1
ATOM 1724 O O . GLU A 1 214 ? 19.566 6.143 -37.233 1.00 41.62 214 GLU A O 1
ATOM 1729 N N . GLU A 1 215 ? 19.749 8.281 -36.642 1.00 42.69 215 GLU A N 1
ATOM 1730 C CA . GLU A 1 215 ? 18.694 8.787 -37.526 1.00 42.69 215 GLU A CA 1
ATOM 1731 C C . GLU A 1 215 ? 19.076 10.167 -38.083 1.00 42.69 215 GLU A C 1
ATOM 1733 O O . GLU A 1 215 ? 18.338 11.139 -37.970 1.00 42.69 215 GLU A O 1
ATOM 1738 N N . GLU A 1 216 ? 20.228 10.277 -38.750 1.00 42.22 216 GLU A N 1
ATOM 1739 C CA . GLU A 1 216 ? 20.394 11.345 -39.738 1.00 42.22 216 GLU A CA 1
ATOM 1740 C C . GLU A 1 216 ? 21.179 10.866 -40.968 1.00 42.22 216 GLU A C 1
ATOM 1742 O O . GLU A 1 216 ? 22.343 10.481 -40.908 1.00 42.22 216 GLU A O 1
ATOM 1747 N N . THR A 1 217 ? 20.510 10.955 -42.121 1.00 35.41 217 THR A N 1
ATOM 1748 C CA . THR A 1 217 ? 21.036 10.897 -43.499 1.00 35.41 217 THR A CA 1
ATOM 1749 C C . THR A 1 217 ? 21.292 9.526 -44.146 1.00 35.41 217 THR A C 1
ATOM 1751 O O . THR A 1 217 ? 22.403 9.157 -44.511 1.00 35.41 217 THR A O 1
ATOM 1754 N N . THR A 1 218 ? 20.210 8.849 -44.548 1.00 37.72 218 THR A N 1
ATOM 1755 C CA . THR A 1 218 ? 20.221 8.163 -45.856 1.00 37.72 218 THR A CA 1
ATOM 1756 C C . THR A 1 218 ? 19.990 9.194 -46.967 1.00 37.72 218 THR A C 1
ATOM 1758 O O . THR A 1 218 ? 18.903 9.309 -47.532 1.00 37.72 218 THR A O 1
ATOM 1761 N N . GLU A 1 219 ? 21.022 9.975 -47.303 1.00 42.44 219 GLU A N 1
ATOM 1762 C CA . GLU A 1 219 ? 21.054 10.684 -48.586 1.00 42.44 219 GLU A CA 1
ATOM 1763 C C . GLU A 1 219 ? 21.317 9.672 -49.712 1.00 42.44 219 GLU A C 1
ATOM 1765 O O . GLU A 1 219 ? 22.383 9.071 -49.841 1.00 42.44 219 GLU A O 1
ATOM 1770 N N . VAL A 1 220 ? 20.297 9.469 -50.542 1.00 48.34 220 VAL A N 1
ATOM 1771 C CA . VAL A 1 220 ? 20.362 8.674 -51.770 1.00 48.34 220 VAL A CA 1
ATOM 1772 C C . VAL A 1 220 ? 21.274 9.390 -52.779 1.00 48.34 220 VAL A C 1
ATOM 1774 O O . VAL A 1 220 ? 20.973 10.529 -53.145 1.00 48.34 220 VAL A O 1
ATOM 1777 N N . PRO A 1 221 ? 22.340 8.766 -53.321 1.00 46.00 221 PRO A N 1
ATOM 1778 C CA . PRO A 1 221 ? 23.140 9.410 -54.349 1.00 46.00 221 PRO A CA 1
ATOM 1779 C C . PRO A 1 221 ? 22.344 9.446 -55.658 1.00 46.00 221 PRO A C 1
ATOM 1781 O O . PRO A 1 221 ? 22.017 8.417 -56.259 1.00 46.00 221 PRO A O 1
ATOM 1784 N N . GLY A 1 222 ? 22.020 10.661 -56.102 1.00 46.28 222 GLY A N 1
ATOM 1785 C CA . GLY A 1 222 ? 21.390 10.922 -57.389 1.00 46.28 222 GLY A CA 1
ATOM 1786 C C . GLY A 1 222 ? 22.221 10.357 -58.543 1.00 46.28 222 GLY A C 1
ATOM 1787 O O . GLY A 1 222 ? 23.405 10.656 -58.694 1.00 46.28 222 GLY A O 1
ATOM 1788 N N . LYS A 1 223 ? 21.579 9.540 -59.383 1.00 47.59 223 LYS A N 1
ATOM 1789 C CA . LYS A 1 223 ? 22.133 9.084 -60.660 1.00 47.59 223 LYS A CA 1
ATOM 1790 C C . LYS A 1 223 ? 22.423 10.283 -61.566 1.00 47.59 223 LYS A C 1
ATOM 1792 O O . LYS A 1 223 ? 21.547 11.111 -61.814 1.00 47.59 223 LYS A O 1
ATOM 1797 N N . GLY A 1 224 ? 23.652 10.325 -62.075 1.00 50.41 224 GLY A N 1
ATOM 1798 C CA . GLY A 1 224 ? 24.085 11.240 -63.123 1.00 50.41 224 GLY A CA 1
ATOM 1799 C C . GLY A 1 224 ? 23.339 11.036 -64.446 1.00 50.41 224 GLY A C 1
ATOM 1800 O O . GLY A 1 224 ? 22.760 9.977 -64.701 1.00 50.41 224 GLY A O 1
ATOM 1801 N N . LYS A 1 225 ? 23.368 12.097 -65.258 1.00 40.69 225 LYS A N 1
ATOM 1802 C CA . LYS A 1 225 ? 23.060 12.077 -66.693 1.00 40.69 225 LYS A CA 1
ATOM 1803 C C . LYS A 1 225 ? 24.091 11.272 -67.474 1.00 40.69 225 LYS A C 1
ATOM 1805 O O . LYS A 1 225 ? 25.272 11.306 -67.066 1.00 40.69 225 LYS A O 1
#

pLDDT: mean 91.47, std 13.94, range [35.41, 98.75]

Foldseek 3Di:
DFKKWKWKWWAAPWAPDIQIAIAMFFDPPDGVPPPVVVVVVVVVCQCPDPAIHRRTDDMDMDMDTDRDQQAKEFDDKDWPDQEDEQQDKIWMKTWIATPVGDIDIDIDIDHRHNPPPLVLWFKKKKKKFFWADDFFPLDDPDDDDHSNVVSVVNHPGGYQQKIKIWMWTADSPDPDRPGIHTDDIDIDGNPPYGYDDMDMDMHTYHYPPDPDPPPDDPPDDDDDD

Secondary structure (DSSP, 8-state):
-EEEEEEEEEEETT-SS-EEEEEEEEESS-STTHHHHHHHHHHHHHHT-SS----EEEEEEEEEEESS--EEEEEEEEES-SEE-TTPEEEEEEEEEETTS-EEEEEEEEEPPTT--TTT--EEEEEEEES--PPPTTSPPPP-SSHHHHHHHHHHSPPTTEEEEEEEEE-TT-SSTT-EEEEEEEEEE-TT-EEE-EEEEEEEE----------S-----PPP-